Protein AF-A0A9N8HUR4-F1 (afdb_monomer)

pLDDT: mean 76.09, std 12.78, range [40.34, 96.0]

Radius of gyration: 36.59 Å; Cα contacts (8 Å, |Δi|>4): 63; chains: 1; bounding box: 67×41×132 Å

Foldseek 3Di:
DPQDLVNLVVLLVVLLVLLVVLVPPDDDPVSLVVSVVSLVVSVVSLVVSLVNCVVVVPVVSNVVSVVCNCVRSVVSVVVSVVVNVVVVVCVVPVPPPDDPDDDDDDDPCVVVVVVVVVVVVVVVVVVVVVVVVVVVVVVVVVVVVVVVVVVVVVVVVVVVVVVVVVVVVVVVVVVVVVVVVVVVVVVVVVVVVVVVVVVVVVVVVVVVVVD

Secondary structure (DSSP, 8-state):
----HHHHHHHHHHHHHHHHHHHHS---HHHHHHHHHHHHHHHHHHHHHHHHHHHTT-HHHHHHHHHHIIIIIHHHHHHHHHHHHHHHHHHHHTTTTS--------TTSHHHHHHHHHHHHHHHHHHHHHHHHHHHHHHHHHHHHHHHHHHHHHHHHHHHHHHHHHHHHHHHHHHHHHHHHHHHHHHHHHHHHHHHHHHHHHHHHHHHHH-

Sequence (211 aa):
MAASYDDYDRDYNAHLQKIRSYLAGNRSRQTLSECERLLEEARKCASAMQGLAEVEGNPNRVMESKQRIERDIGPLSREVKRQLNDMGRQDLFGDTTGTYQAPNGSFDENYNDMDRLLSNSEDMLRNSLQLCSDSEEVGTSTLLQMGRQREQLETTSGHIDATRSAVEQASVVLRSMGSKAFRNKAFLKGVIVLMGLLNLWAFVHMVRRRQ

Solvent-accessible surface area (backbone atoms only — not comparable to full-atom values): 11651 Å² total; per-residue (Å²): 134,85,84,47,62,67,55,35,50,51,50,30,53,52,34,52,53,51,40,52,51,43,74,70,60,66,87,42,75,68,47,48,53,51,37,51,53,40,50,53,51,29,49,52,29,46,53,50,38,31,55,51,24,58,75,69,67,39,69,68,58,28,50,50,45,51,51,49,47,57,67,56,49,50,60,54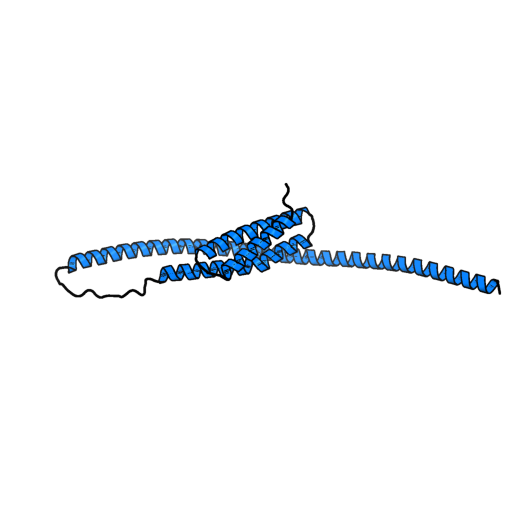,53,51,51,49,53,50,53,53,51,53,52,55,49,47,68,74,59,66,70,81,81,72,76,91,75,80,87,82,87,69,90,86,55,54,67,66,51,51,54,52,52,50,53,50,49,52,52,49,49,51,51,51,51,51,51,48,52,54,50,50,52,53,48,52,53,48,53,53,49,52,52,53,50,51,53,50,52,54,54,49,52,57,49,51,55,53,47,51,52,52,51,50,53,49,51,53,52,51,53,56,50,50,53,53,52,49,52,54,54,50,52,54,52,49,54,55,51,50,54,50,51,53,50,52,51,51,49,52,52,51,53,68,71,72,109

Organism: NCBI:txid568900

Mean predicted aligned error: 19.86 Å

Structure (mmCIF, N/CA/C/O backbone):
data_AF-A0A9N8HUR4-F1
#
_entry.id   AF-A0A9N8HUR4-F1
#
loop_
_atom_site.group_PDB
_atom_site.id
_atom_site.type_symbol
_atom_site.label_atom_id
_atom_site.label_alt_id
_atom_site.label_comp_id
_atom_site.label_asym_id
_atom_site.label_entity_id
_atom_site.label_seq_id
_atom_site.pdbx_PDB_ins_code
_atom_site.Cartn_x
_atom_site.Cartn_y
_atom_site.Cartn_z
_atom_site.occupancy
_atom_site.B_iso_or_equiv
_atom_site.auth_seq_id
_atom_site.auth_comp_id
_atom_site.auth_asym_id
_atom_site.auth_atom_id
_atom_site.pdbx_PDB_model_num
ATOM 1 N N . MET A 1 1 ? 18.007 -25.075 3.521 1.00 41.62 1 MET A N 1
ATOM 2 C CA . MET A 1 1 ? 17.090 -25.192 2.368 1.00 41.62 1 MET A CA 1
ATOM 3 C C . MET A 1 1 ? 16.516 -23.811 2.120 1.00 41.62 1 MET A C 1
ATOM 5 O O . MET A 1 1 ? 15.880 -23.288 3.023 1.00 41.62 1 MET A O 1
ATOM 9 N N . ALA A 1 2 ? 16.833 -23.175 0.992 1.00 53.25 2 ALA A N 1
ATOM 10 C CA . ALA A 1 2 ? 16.214 -21.900 0.637 1.00 53.25 2 ALA A CA 1
ATOM 11 C C . ALA A 1 2 ? 14.795 -22.201 0.142 1.00 53.25 2 ALA A C 1
ATOM 13 O O . ALA A 1 2 ? 14.649 -22.935 -0.832 1.00 53.25 2 ALA A O 1
ATOM 14 N N . ALA A 1 3 ? 13.776 -21.722 0.857 1.00 67.25 3 ALA A N 1
ATOM 15 C CA . ALA A 1 3 ? 12.387 -21.855 0.428 1.00 67.25 3 ALA A CA 1
ATOM 16 C C . ALA A 1 3 ? 12.210 -21.123 -0.911 1.00 67.25 3 ALA A C 1
ATOM 18 O O . ALA A 1 3 ? 12.595 -19.955 -1.030 1.00 67.25 3 ALA A O 1
ATOM 19 N N . SER A 1 4 ? 11.698 -21.830 -1.918 1.00 75.31 4 SER A N 1
ATOM 20 C CA . SER A 1 4 ? 11.516 -21.288 -3.264 1.00 75.31 4 SER A CA 1
ATOM 21 C C . SER A 1 4 ? 10.242 -20.447 -3.333 1.00 75.31 4 SER A C 1
ATOM 23 O O . SER A 1 4 ? 9.320 -20.624 -2.538 1.00 75.31 4 SER A O 1
ATOM 25 N N . TYR A 1 5 ? 10.159 -19.551 -4.317 1.00 74.25 5 TYR A N 1
ATOM 26 C CA . TYR A 1 5 ? 8.949 -18.773 -4.605 1.00 74.25 5 TYR A CA 1
ATOM 27 C C . TYR A 1 5 ? 7.698 -19.665 -4.710 1.00 74.25 5 TYR A C 1
ATOM 29 O O . TYR A 1 5 ? 6.639 -19.314 -4.196 1.00 74.25 5 TYR A O 1
ATOM 37 N N . ASP A 1 6 ? 7.843 -20.846 -5.315 1.00 78.31 6 ASP A N 1
ATOM 38 C CA . ASP A 1 6 ? 6.745 -21.796 -5.525 1.00 78.31 6 ASP A CA 1
ATOM 39 C C . ASP A 1 6 ? 6.265 -22.465 -4.224 1.00 78.31 6 ASP A C 1
ATOM 41 O O . ASP A 1 6 ? 5.101 -22.859 -4.127 1.00 78.31 6 ASP A O 1
ATOM 45 N N . ASP A 1 7 ? 7.133 -22.574 -3.211 1.00 83.00 7 ASP A N 1
ATOM 46 C CA . ASP A 1 7 ? 6.749 -23.094 -1.894 1.00 83.00 7 ASP A CA 1
ATOM 47 C C . ASP A 1 7 ? 5.851 -22.077 -1.177 1.00 83.00 7 ASP A C 1
ATOM 49 O O . ASP A 1 7 ? 4.782 -22.430 -0.675 1.00 83.00 7 ASP A O 1
ATOM 53 N N . TYR A 1 8 ? 6.219 -20.792 -1.229 1.00 80.00 8 TYR A N 1
ATOM 54 C CA . TYR A 1 8 ? 5.402 -19.716 -0.668 1.00 80.00 8 TYR A CA 1
ATOM 55 C C . TYR A 1 8 ? 4.090 -19.498 -1.427 1.00 80.00 8 TYR A C 1
ATOM 57 O O . TYR A 1 8 ? 3.083 -19.180 -0.796 1.00 80.00 8 TYR A O 1
ATOM 65 N N . ASP A 1 9 ? 4.065 -19.695 -2.749 1.00 79.25 9 ASP A N 1
ATOM 66 C CA . ASP A 1 9 ? 2.825 -19.631 -3.534 1.00 79.25 9 ASP A CA 1
ATOM 67 C C . ASP A 1 9 ? 1.866 -20.772 -3.157 1.00 79.25 9 ASP A C 1
ATOM 69 O O . ASP A 1 9 ? 0.657 -20.572 -3.000 1.00 79.25 9 ASP A O 1
ATOM 73 N N . ARG A 1 10 ? 2.397 -21.980 -2.935 1.00 83.50 10 ARG A N 1
ATOM 74 C CA . ARG A 1 10 ? 1.597 -23.121 -2.474 1.00 83.50 10 ARG A CA 1
ATOM 75 C C . ARG A 1 10 ? 1.010 -22.866 -1.090 1.00 83.50 10 ARG A C 1
ATOM 77 O O . ARG A 1 10 ? -0.191 -23.077 -0.896 1.00 83.50 10 ARG A O 1
ATOM 84 N N . ASP A 1 11 ? 1.825 -22.373 -0.164 1.00 83.81 11 ASP A N 1
ATOM 85 C CA . ASP A 1 11 ? 1.377 -22.038 1.184 1.00 83.81 11 ASP A CA 1
ATOM 86 C C . ASP A 1 11 ? 0.344 -20.907 1.150 1.00 83.81 11 ASP A C 1
ATOM 88 O O . ASP A 1 11 ? -0.718 -21.028 1.759 1.00 83.81 11 ASP A O 1
ATOM 92 N N . TYR A 1 12 ? 0.573 -19.844 0.376 1.00 81.62 12 TYR A N 1
ATOM 93 C CA . TYR A 1 12 ? -0.378 -18.742 0.200 1.00 81.62 12 TYR A CA 1
ATOM 94 C C . TYR A 1 12 ? -1.760 -19.231 -0.262 1.00 81.62 12 TYR A C 1
ATOM 96 O O . TYR A 1 12 ? -2.789 -18.900 0.338 1.00 81.62 12 TYR A O 1
ATOM 104 N N . ASN A 1 13 ? -1.790 -20.083 -1.289 1.00 83.69 13 ASN A N 1
ATOM 105 C CA . ASN A 1 13 ? -3.032 -20.644 -1.815 1.00 83.69 13 ASN A CA 1
ATOM 106 C C . ASN A 1 13 ? -3.726 -21.582 -0.807 1.00 83.69 13 ASN A C 1
ATOM 108 O O . ASN A 1 13 ? -4.957 -21.564 -0.702 1.00 83.69 13 ASN A O 1
ATOM 112 N N . ALA A 1 14 ? -2.965 -22.354 -0.024 1.00 85.50 14 ALA A N 1
ATOM 113 C CA . ALA A 1 14 ? -3.509 -23.213 1.028 1.00 85.50 14 ALA A CA 1
ATOM 114 C C . ALA A 1 14 ? -4.173 -22.401 2.156 1.00 85.50 14 ALA A C 1
ATOM 116 O O . ALA A 1 14 ? -5.266 -22.754 2.610 1.00 85.50 14 ALA A O 1
ATOM 117 N N . HIS A 1 15 ? -3.562 -21.287 2.577 1.00 83.44 15 HIS A N 1
ATOM 118 C CA . HIS A 1 15 ? -4.155 -20.372 3.559 1.00 83.44 15 HIS A CA 1
ATOM 119 C C . HIS A 1 15 ? -5.454 -19.748 3.026 1.00 83.44 15 HIS A C 1
ATOM 121 O O . HIS A 1 15 ? -6.470 -19.752 3.722 1.00 83.44 15 HIS A O 1
ATOM 127 N N . LEU A 1 16 ? -5.474 -19.306 1.764 1.00 79.69 16 LEU A N 1
ATOM 128 C CA . LEU A 1 16 ? -6.668 -18.752 1.112 1.00 79.69 16 LEU A CA 1
ATOM 129 C C . LEU A 1 16 ? -7.837 -19.742 1.043 1.00 79.69 16 LEU A C 1
ATOM 131 O O . LEU A 1 16 ? -8.984 -19.364 1.295 1.00 79.69 16 LEU A O 1
ATOM 135 N N . GLN A 1 17 ? -7.571 -21.007 0.714 1.00 84.00 17 GLN A N 1
ATOM 136 C CA . GLN A 1 17 ? -8.603 -22.047 0.686 1.00 84.00 17 GLN A CA 1
ATOM 137 C C . GLN A 1 17 ? -9.176 -22.318 2.080 1.00 84.00 17 GLN A C 1
ATOM 139 O O . GLN A 1 17 ? -10.398 -22.396 2.229 1.00 84.00 17 GLN A O 1
ATOM 144 N N . LYS A 1 18 ? -8.319 -22.378 3.108 1.00 82.19 18 LYS A N 1
ATOM 145 C CA . LYS A 1 18 ? -8.755 -22.522 4.504 1.00 82.19 18 LYS A CA 1
ATOM 146 C C . LYS A 1 18 ? -9.639 -21.352 4.931 1.00 82.19 18 LYS A C 1
ATOM 148 O O . LYS A 1 18 ? -10.746 -21.589 5.407 1.00 82.19 18 LYS A O 1
ATOM 153 N N . ILE A 1 19 ? -9.225 -20.111 4.670 1.00 80.69 19 ILE A N 1
ATOM 154 C CA . ILE A 1 19 ? -10.020 -18.914 4.995 1.00 80.69 19 ILE A CA 1
ATOM 155 C C . ILE A 1 19 ? -11.394 -18.968 4.312 1.00 80.69 19 ILE A C 1
ATOM 157 O O . ILE A 1 19 ? -12.414 -18.753 4.963 1.00 80.69 19 ILE A O 1
ATOM 161 N N . ARG A 1 20 ? -11.455 -19.311 3.018 1.00 79.19 20 ARG A N 1
ATOM 162 C CA . ARG A 1 20 ? -12.732 -19.448 2.292 1.00 79.19 20 ARG A CA 1
ATOM 163 C C . ARG A 1 20 ? -13.629 -20.531 2.894 1.00 79.19 20 ARG A C 1
ATOM 165 O O . ARG A 1 20 ? -14.834 -20.323 2.985 1.00 79.19 20 ARG A O 1
ATOM 172 N N . SER A 1 21 ? -13.053 -21.652 3.327 1.00 80.44 21 SER A N 1
ATOM 173 C CA . SER A 1 21 ? -13.805 -22.736 3.970 1.00 80.44 21 SER A CA 1
ATOM 174 C 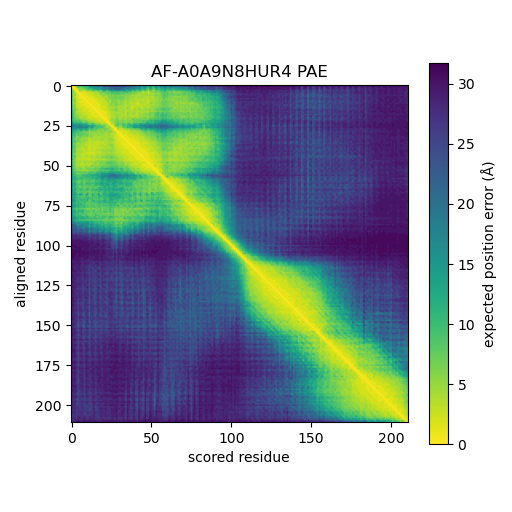C . SER A 1 21 ? -14.387 -22.320 5.327 1.00 80.44 21 SER A C 1
ATOM 176 O O . SER A 1 21 ? -15.559 -22.583 5.595 1.00 80.44 21 SER A O 1
ATOM 178 N N . TYR A 1 22 ? -13.626 -21.579 6.138 1.00 77.94 22 TYR A N 1
ATOM 179 C CA . TYR A 1 22 ? -14.098 -21.047 7.417 1.00 77.94 22 TYR A CA 1
ATOM 180 C C . TYR A 1 22 ? -15.163 -19.961 7.231 1.00 77.94 22 TYR A C 1
ATOM 182 O O . TYR A 1 22 ? -16.128 -19.909 7.988 1.00 77.94 22 TYR A O 1
ATOM 190 N N . LEU A 1 23 ? -15.049 -19.145 6.180 1.00 69.06 23 LEU A N 1
ATOM 191 C CA . LEU A 1 23 ? -16.029 -18.103 5.864 1.00 69.06 23 LEU A CA 1
ATOM 192 C C . LEU A 1 23 ? -17.350 -18.660 5.287 1.00 69.06 23 LEU A C 1
ATOM 194 O O . LEU A 1 23 ? -18.397 -18.011 5.398 1.00 69.06 23 LEU A O 1
ATOM 198 N N . ALA A 1 24 ? -17.309 -19.847 4.669 1.00 74.12 24 ALA A N 1
ATOM 199 C CA . ALA A 1 24 ? -18.468 -20.540 4.096 1.00 74.12 24 ALA A CA 1
ATOM 200 C C . ALA A 1 24 ? -19.190 -21.478 5.084 1.00 74.12 24 ALA A C 1
ATOM 202 O O . ALA A 1 24 ? -20.362 -21.777 4.875 1.00 74.12 24 ALA A O 1
ATOM 203 N N . GLY A 1 25 ? -18.496 -21.952 6.124 1.00 69.62 25 GLY A N 1
ATOM 204 C CA . GLY A 1 25 ? -19.035 -22.855 7.142 1.00 69.62 25 GLY A CA 1
ATOM 205 C C . GLY A 1 25 ? -19.743 -22.124 8.285 1.00 69.62 25 GLY A C 1
ATOM 206 O O . GLY A 1 25 ? -20.733 -21.426 8.081 1.00 69.62 25 GLY A O 1
ATOM 207 N N . ASN A 1 26 ? -19.250 -22.307 9.512 1.00 62.50 26 ASN A N 1
ATOM 208 C CA . ASN A 1 26 ? -19.833 -21.707 10.710 1.00 62.50 26 ASN A CA 1
ATOM 209 C C . ASN A 1 26 ? -19.038 -20.464 11.134 1.00 62.50 26 ASN A C 1
ATOM 211 O O . ASN A 1 26 ? -17.840 -20.564 11.378 1.00 62.50 26 ASN A O 1
ATOM 215 N N . ARG A 1 27 ? -19.702 -19.308 11.233 1.00 67.25 27 ARG A N 1
ATOM 216 C CA . ARG A 1 27 ? -19.078 -18.003 11.513 1.00 67.25 27 ARG A CA 1
ATOM 217 C C . ARG A 1 27 ? -19.099 -17.702 13.008 1.00 67.25 27 ARG A C 1
ATOM 219 O O . ARG A 1 27 ? -19.822 -16.823 13.464 1.00 67.25 27 ARG A O 1
ATOM 226 N N . SER A 1 28 ? -18.324 -18.459 13.778 1.00 66.56 28 SER A N 1
ATOM 227 C CA . SER A 1 28 ? -18.120 -18.184 15.203 1.00 66.56 28 SER A CA 1
ATOM 228 C C . SER A 1 28 ? -16.973 -17.194 15.418 1.00 66.56 28 SER A C 1
ATOM 230 O O . SER A 1 28 ? -16.044 -17.109 14.610 1.00 66.56 28 SER A O 1
ATOM 232 N N . ARG A 1 29 ? -16.967 -16.491 16.554 1.00 68.25 29 ARG A N 1
ATOM 233 C CA . ARG A 1 29 ? -15.862 -15.598 16.945 1.00 68.25 29 ARG A CA 1
ATOM 234 C C . ARG A 1 29 ? -14.490 -16.292 16.903 1.00 68.25 29 ARG A C 1
ATOM 236 O O . ARG A 1 29 ? -13.507 -15.684 16.491 1.00 68.25 29 ARG A O 1
ATOM 243 N N . GLN A 1 30 ? -14.439 -17.581 17.249 1.00 74.00 30 GLN A N 1
ATOM 244 C CA . GLN A 1 30 ? -13.226 -18.403 17.164 1.00 74.00 30 GLN A CA 1
ATOM 245 C C . GLN A 1 30 ? -12.784 -18.622 15.711 1.00 74.00 30 GLN A C 1
ATOM 247 O O . GLN A 1 30 ? -11.609 -18.459 15.398 1.00 74.00 30 GLN A O 1
ATOM 252 N N . THR A 1 31 ? -13.718 -18.915 14.802 1.00 76.19 31 THR A N 1
ATOM 253 C CA . THR A 1 31 ? -13.394 -19.069 13.372 1.00 76.19 31 THR A CA 1
ATOM 254 C C . THR A 1 31 ? -12.959 -17.761 12.718 1.00 76.19 31 THR A C 1
ATOM 256 O O . THR A 1 31 ? -12.083 -17.780 11.861 1.00 76.19 31 THR A O 1
ATOM 259 N N . LEU A 1 32 ? -13.509 -16.618 13.140 1.00 74.75 32 LEU A N 1
ATOM 260 C CA . LEU A 1 32 ? -13.090 -15.306 12.640 1.00 74.75 32 LEU A CA 1
ATOM 261 C C . LEU A 1 32 ? -11.691 -14.923 13.129 1.00 74.75 32 LEU A C 1
ATOM 263 O O . LEU A 1 32 ? -10.906 -14.393 12.347 1.00 74.75 32 LEU A O 1
ATOM 267 N N . SER A 1 33 ? -11.360 -15.245 14.382 1.00 77.81 33 SER A N 1
ATOM 268 C CA . SER A 1 33 ? -10.009 -15.057 14.921 1.00 77.81 33 SER A CA 1
ATOM 269 C C . SER A 1 33 ? -8.981 -15.951 14.213 1.00 77.81 33 SER A C 1
ATOM 271 O O . SER A 1 33 ? -7.912 -15.473 13.837 1.00 77.81 33 SER A O 1
ATOM 273 N N . GLU A 1 34 ? -9.321 -17.213 13.925 1.00 79.94 34 GLU A N 1
ATOM 274 C CA . GLU A 1 34 ? -8.469 -18.085 13.103 1.00 79.94 34 GLU A CA 1
ATOM 275 C C . GLU A 1 34 ? -8.338 -17.579 11.659 1.00 79.94 34 GLU A C 1
ATOM 277 O O . GLU A 1 34 ? -7.247 -17.608 11.093 1.00 79.94 34 GLU A O 1
ATOM 282 N N . CYS A 1 35 ? -9.408 -17.049 11.058 1.00 79.56 35 CYS A N 1
ATOM 283 C CA . CYS A 1 35 ? -9.335 -16.400 9.747 1.00 79.56 35 CYS A CA 1
ATOM 284 C C . CYS A 1 35 ? -8.385 -15.196 9.747 1.00 79.56 35 CYS A C 1
ATOM 286 O O . CYS A 1 35 ? -7.646 -15.018 8.781 1.00 79.56 35 CYS A O 1
ATOM 288 N N . GLU A 1 36 ? -8.385 -14.379 10.802 1.00 81.19 36 GLU A N 1
ATOM 289 C CA . GLU A 1 36 ? -7.467 -13.243 10.938 1.00 81.19 36 GLU A CA 1
ATOM 290 C C . GLU A 1 36 ? -6.011 -13.710 11.048 1.00 81.19 36 GLU A C 1
ATOM 292 O O . GLU A 1 36 ? -5.147 -13.202 10.329 1.00 81.19 36 GLU A O 1
ATOM 297 N N . ARG A 1 37 ? -5.756 -14.752 11.849 1.00 84.31 37 ARG A N 1
ATOM 298 C CA . ARG A 1 37 ? -4.432 -15.378 11.962 1.00 84.31 37 ARG A CA 1
ATOM 299 C C . ARG A 1 37 ? -3.939 -15.908 10.612 1.00 84.31 37 ARG A C 1
ATOM 301 O O . ARG A 1 37 ? -2.816 -15.619 10.206 1.00 84.31 37 ARG A O 1
ATOM 308 N N . LEU A 1 38 ? -4.792 -16.632 9.885 1.00 82.62 38 LEU A N 1
ATOM 309 C CA . LEU A 1 38 ? -4.474 -17.179 8.562 1.00 82.62 38 LEU A CA 1
ATOM 310 C C . LEU A 1 38 ? -4.289 -16.081 7.504 1.00 82.62 38 LEU A C 1
ATOM 312 O O . LEU A 1 38 ? -3.467 -16.238 6.602 1.00 82.62 38 LEU A O 1
ATOM 316 N N . LEU A 1 39 ? -5.023 -14.966 7.599 1.00 81.88 39 LEU A N 1
ATOM 317 C CA . LEU A 1 39 ? -4.838 -13.797 6.731 1.00 81.88 39 LEU A CA 1
ATOM 318 C C . LEU A 1 39 ? -3.481 -13.130 6.975 1.00 81.88 39 LEU A C 1
ATOM 320 O O . LEU A 1 39 ? -2.829 -12.701 6.022 1.00 81.88 39 LEU A O 1
ATOM 324 N N . GLU A 1 40 ? -3.040 -13.049 8.230 1.00 83.75 40 GLU A N 1
ATOM 325 C CA . GLU A 1 40 ? -1.719 -12.520 8.570 1.00 83.75 40 GLU A CA 1
ATOM 326 C C . GLU A 1 40 ? -0.596 -13.434 8.059 1.00 83.75 40 GLU A C 1
ATOM 328 O O . GLU A 1 40 ? 0.398 -12.959 7.507 1.00 83.75 40 GLU A O 1
ATOM 333 N N . GLU A 1 41 ? -0.779 -14.747 8.178 1.00 84.88 41 GLU A N 1
ATOM 334 C CA . GLU A 1 41 ? 0.155 -15.762 7.685 1.00 84.88 41 GLU A CA 1
ATOM 335 C C . GLU A 1 41 ? 0.251 -15.735 6.148 1.00 84.88 41 GLU A C 1
ATOM 337 O O . GLU A 1 41 ? 1.347 -15.637 5.594 1.00 84.88 41 GLU A O 1
ATOM 342 N N . ALA A 1 42 ? -0.888 -15.641 5.451 1.00 81.81 42 ALA A N 1
ATOM 343 C CA . ALA A 1 42 ? -0.935 -15.437 4.003 1.00 81.81 42 ALA A CA 1
ATOM 344 C C . ALA A 1 42 ? -0.244 -14.131 3.572 1.00 81.81 42 ALA A C 1
ATOM 346 O O . ALA A 1 42 ? 0.467 -14.100 2.566 1.00 81.81 42 ALA A O 1
ATOM 347 N N . ARG A 1 43 ? -0.399 -13.047 4.345 1.00 82.94 43 ARG A N 1
ATOM 348 C CA . ARG A 1 43 ? 0.278 -11.772 4.076 1.00 82.94 43 ARG A CA 1
ATOM 349 C C . ARG A 1 43 ? 1.797 -11.895 4.214 1.00 82.94 43 ARG A C 1
ATOM 351 O O . ARG A 1 43 ? 2.512 -11.354 3.376 1.00 82.94 43 ARG A O 1
ATOM 358 N N . LYS A 1 44 ? 2.289 -12.630 5.218 1.00 83.69 44 LYS A N 1
ATOM 359 C CA . LYS A 1 44 ? 3.725 -12.912 5.400 1.00 83.69 44 LYS A CA 1
ATOM 360 C C . LYS A 1 44 ? 4.291 -13.716 4.228 1.00 83.69 44 LYS A C 1
ATOM 362 O O . LYS A 1 44 ? 5.322 -13.322 3.685 1.00 83.69 44 LYS A O 1
ATOM 367 N N . CYS A 1 45 ? 3.595 -14.766 3.781 1.00 81.00 45 CYS A N 1
ATOM 368 C CA . CYS A 1 45 ? 3.983 -15.537 2.592 1.00 81.00 45 CYS A CA 1
ATOM 369 C C . CYS A 1 45 ? 4.058 -14.648 1.344 1.00 81.00 45 CYS A C 1
ATOM 371 O O . CYS A 1 45 ? 5.034 -14.697 0.601 1.00 81.00 45 CYS A O 1
ATOM 373 N N . ALA A 1 46 ? 3.070 -13.779 1.141 1.00 77.31 46 ALA A N 1
ATOM 374 C CA . ALA A 1 46 ? 3.029 -12.919 -0.031 1.00 77.31 46 ALA A CA 1
ATOM 375 C C . ALA A 1 46 ? 4.106 -11.811 -0.006 1.00 77.31 46 ALA A C 1
ATOM 377 O O . ALA A 1 46 ? 4.680 -11.482 -1.044 1.00 77.31 46 ALA A O 1
ATOM 378 N N . SER A 1 47 ? 4.451 -11.282 1.175 1.00 81.69 47 SER A N 1
ATOM 379 C CA . SER A 1 47 ? 5.611 -10.395 1.350 1.00 81.69 47 SER A CA 1
ATOM 380 C C . SER A 1 47 ? 6.941 -11.116 1.099 1.00 81.69 47 SER A C 1
ATOM 382 O O . SER A 1 47 ? 7.833 -10.539 0.478 1.00 81.69 47 SER A O 1
ATOM 384 N N . ALA A 1 48 ? 7.071 -12.380 1.512 1.00 82.00 48 ALA A N 1
ATOM 385 C CA . ALA A 1 48 ? 8.247 -13.196 1.211 1.00 82.00 48 ALA A CA 1
ATOM 386 C C . ALA A 1 48 ? 8.382 -13.474 -0.300 1.00 82.00 48 ALA A C 1
ATOM 388 O O . ALA A 1 48 ? 9.471 -13.331 -0.853 1.00 82.00 48 ALA A O 1
ATOM 389 N N . MET A 1 49 ? 7.274 -13.775 -0.991 1.00 75.69 49 MET A N 1
ATOM 390 C CA . MET A 1 49 ? 7.240 -13.918 -2.454 1.00 75.69 49 MET A CA 1
ATOM 391 C C . MET A 1 49 ? 7.654 -12.636 -3.171 1.00 75.69 49 MET A C 1
ATOM 393 O O . MET A 1 49 ? 8.382 -12.700 -4.160 1.00 75.69 49 MET A O 1
ATOM 397 N N . GLN A 1 50 ? 7.210 -11.476 -2.678 1.00 77.62 50 GLN A N 1
ATOM 398 C CA . GLN A 1 50 ? 7.601 -10.187 -3.239 1.00 77.62 50 GLN A CA 1
ATOM 399 C C . GLN A 1 50 ? 9.112 -9.959 -3.096 1.00 77.62 50 GLN A C 1
ATOM 401 O O . GLN A 1 50 ? 9.762 -9.639 -4.086 1.00 77.62 50 GLN A O 1
ATOM 406 N N . GLY A 1 51 ? 9.682 -10.196 -1.909 1.00 77.75 51 GLY A N 1
ATOM 407 C CA . GLY A 1 51 ? 11.124 -10.058 -1.683 1.00 77.75 51 GLY A CA 1
ATOM 408 C C . GLY A 1 51 ? 11.955 -11.008 -2.551 1.00 77.75 51 GLY A C 1
ATOM 409 O O . GLY A 1 51 ? 12.964 -10.607 -3.122 1.00 77.75 51 GLY A O 1
ATOM 410 N N . LEU A 1 52 ? 11.499 -12.251 -2.729 1.00 77.25 52 LEU A N 1
ATOM 411 C CA . LEU A 1 52 ? 12.147 -13.206 -3.632 1.00 77.25 52 LEU A CA 1
ATOM 412 C C . LEU A 1 52 ? 12.046 -12.777 -5.103 1.00 77.25 52 LEU A C 1
ATOM 414 O O . LEU A 1 52 ? 13.028 -12.886 -5.832 1.00 77.25 52 LEU A O 1
ATOM 418 N N . ALA A 1 53 ? 10.899 -12.250 -5.538 1.00 72.25 53 ALA A N 1
ATOM 419 C CA . ALA A 1 53 ? 10.709 -11.763 -6.905 1.00 72.25 53 ALA A CA 1
ATOM 420 C C . ALA A 1 53 ? 11.506 -10.476 -7.202 1.00 72.25 53 ALA A C 1
ATOM 422 O O . ALA A 1 53 ? 11.947 -10.277 -8.336 1.00 72.25 53 ALA A O 1
ATOM 423 N N . GLU A 1 54 ? 11.720 -9.624 -6.194 1.00 75.12 54 GLU A N 1
ATOM 424 C CA . GLU A 1 54 ? 12.606 -8.456 -6.273 1.00 75.12 54 GLU A CA 1
ATOM 425 C C . GLU A 1 54 ? 14.074 -8.884 -6.424 1.00 75.12 54 GLU A C 1
ATOM 427 O O . GLU A 1 54 ? 14.782 -8.344 -7.273 1.00 75.12 54 GLU A O 1
ATOM 432 N N . VAL A 1 55 ? 14.510 -9.904 -5.674 1.00 74.62 55 VAL A N 1
ATOM 433 C CA . VAL A 1 55 ? 15.860 -10.491 -5.787 1.00 74.62 55 VAL A CA 1
ATOM 434 C C . VAL A 1 55 ? 16.071 -11.191 -7.136 1.00 74.62 55 VAL A C 1
ATOM 436 O O . VAL A 1 55 ? 17.158 -11.115 -7.704 1.00 74.62 55 VAL A O 1
ATOM 439 N N . GLU A 1 56 ? 15.037 -11.838 -7.680 1.00 69.75 56 GLU A N 1
ATOM 440 C CA . GLU A 1 56 ? 15.070 -12.500 -8.994 1.00 69.75 56 GLU A CA 1
ATOM 441 C C . GLU A 1 56 ? 15.040 -11.498 -10.173 1.00 69.75 56 GLU A C 1
ATOM 443 O O . GLU A 1 56 ? 15.308 -11.871 -11.314 1.00 69.75 56 GLU A O 1
ATOM 448 N N . GLY A 1 57 ? 14.741 -10.215 -9.922 1.00 64.44 57 GLY A N 1
ATOM 449 C CA . GLY A 1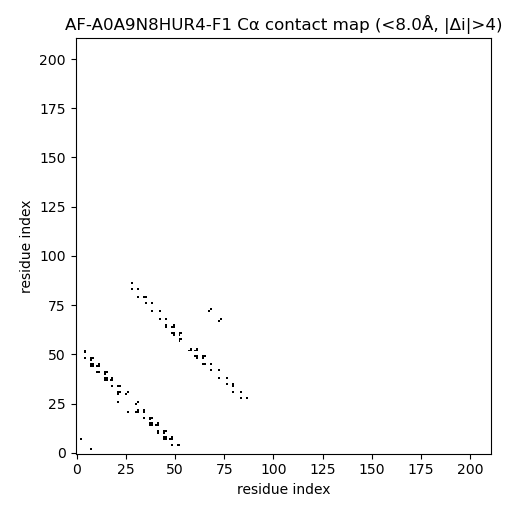 57 ? 14.783 -9.151 -10.932 1.00 64.44 57 GLY A CA 1
ATOM 450 C C . GLY A 1 57 ? 13.648 -9.191 -11.964 1.00 64.44 57 GLY A C 1
ATOM 451 O O . GLY A 1 57 ? 13.765 -8.582 -13.027 1.00 64.44 57 GLY A O 1
ATOM 452 N N . ASN A 1 58 ? 12.543 -9.889 -11.669 1.00 69.81 58 ASN A N 1
ATOM 453 C CA . ASN A 1 58 ? 11.394 -10.040 -12.566 1.00 69.81 58 ASN A CA 1
ATOM 454 C C . ASN A 1 58 ? 10.242 -9.090 -12.168 1.00 69.81 58 ASN A C 1
ATOM 456 O O . ASN A 1 58 ? 9.382 -9.474 -11.368 1.00 69.81 58 ASN A O 1
ATOM 460 N N . PRO A 1 59 ? 10.135 -7.880 -12.757 1.00 65.94 59 PRO A N 1
ATOM 461 C CA . PRO A 1 59 ? 9.152 -6.871 -12.340 1.00 65.94 59 PRO A CA 1
ATOM 462 C C . PRO A 1 59 ? 7.695 -7.330 -12.511 1.00 65.94 59 PRO A C 1
ATOM 464 O O . PRO A 1 59 ? 6.820 -6.921 -11.749 1.00 65.94 59 PRO A O 1
ATOM 467 N N . ASN A 1 60 ? 7.429 -8.230 -13.463 1.00 69.38 60 ASN A N 1
ATOM 468 C CA . ASN A 1 60 ? 6.095 -8.794 -13.674 1.00 69.38 60 ASN A CA 1
ATOM 469 C C . ASN A 1 60 ? 5.647 -9.686 -12.507 1.00 69.38 60 ASN A C 1
ATOM 471 O O . ASN A 1 60 ? 4.495 -9.596 -12.095 1.00 69.38 60 ASN A O 1
ATOM 475 N N . ARG A 1 61 ? 6.548 -10.499 -11.935 1.00 68.75 61 ARG A N 1
ATOM 476 C CA . ARG A 1 61 ? 6.216 -11.395 -10.811 1.00 68.75 61 ARG A CA 1
ATOM 477 C C . ARG A 1 61 ? 6.000 -10.618 -9.514 1.00 68.75 61 ARG A C 1
ATOM 479 O O . ARG A 1 61 ? 5.115 -10.973 -8.743 1.00 68.75 61 ARG A O 1
ATOM 486 N N . VAL A 1 62 ? 6.753 -9.531 -9.319 1.00 66.69 62 VAL A N 1
ATOM 487 C CA . VAL A 1 62 ? 6.591 -8.586 -8.198 1.00 66.69 62 VAL A CA 1
ATOM 488 C C . VAL A 1 62 ? 5.234 -7.883 -8.265 1.00 66.69 62 VAL A C 1
ATOM 490 O O . VAL A 1 62 ? 4.523 -7.768 -7.266 1.00 66.69 62 VAL A O 1
ATOM 493 N N . MET A 1 63 ? 4.850 -7.410 -9.454 1.00 67.31 63 MET A N 1
ATOM 494 C CA . MET A 1 63 ? 3.579 -6.711 -9.621 1.00 67.31 63 MET A CA 1
ATOM 495 C C . MET A 1 63 ? 2.392 -7.669 -9.514 1.00 67.31 63 MET A C 1
ATOM 497 O O . MET A 1 63 ? 1.385 -7.326 -8.899 1.00 67.31 63 MET A O 1
ATOM 501 N N . GLU A 1 64 ? 2.527 -8.891 -10.030 1.00 73.38 64 GLU A N 1
ATOM 502 C CA . GLU A 1 64 ? 1.507 -9.928 -9.918 1.00 73.38 64 GLU A CA 1
ATOM 503 C C . GLU A 1 64 ? 1.288 -10.377 -8.464 1.00 73.38 64 GLU A C 1
ATOM 505 O O . GLU A 1 64 ? 0.140 -10.463 -8.022 1.00 73.38 64 GLU A O 1
ATOM 510 N N . SER A 1 65 ? 2.355 -10.600 -7.685 1.00 65.38 65 SER A N 1
ATOM 511 C CA . SER A 1 65 ? 2.230 -10.943 -6.262 1.00 65.38 65 SER A CA 1
ATOM 512 C C . SER A 1 65 ? 1.577 -9.809 -5.469 1.00 65.38 65 SER A C 1
ATOM 514 O O . SER A 1 65 ? 0.660 -10.052 -4.684 1.00 65.38 65 SER A O 1
ATOM 516 N N . LYS A 1 66 ? 1.963 -8.554 -5.731 1.00 68.38 66 LYS A N 1
ATOM 517 C CA . LYS A 1 66 ? 1.362 -7.373 -5.094 1.00 68.38 66 LYS A CA 1
ATOM 518 C C . LYS A 1 66 ? -0.124 -7.218 -5.438 1.00 68.38 66 LYS A C 1
ATOM 520 O O . LYS A 1 66 ? -0.945 -6.966 -4.559 1.00 68.38 66 LYS A O 1
ATOM 525 N N . GLN A 1 67 ? -0.486 -7.417 -6.702 1.00 73.25 67 GLN A N 1
ATOM 526 C CA . GLN A 1 67 ? -1.867 -7.288 -7.164 1.00 73.25 67 GLN A CA 1
ATOM 527 C C . GLN A 1 67 ? -2.764 -8.408 -6.616 1.00 73.25 67 GLN A C 1
ATOM 529 O O . GLN A 1 67 ? -3.933 -8.170 -6.311 1.00 73.25 67 GLN A O 1
ATOM 534 N N . ARG A 1 68 ? -2.221 -9.619 -6.430 1.00 68.88 68 ARG A N 1
ATOM 535 C CA . ARG A 1 68 ? -2.915 -10.737 -5.766 1.00 68.88 68 ARG A CA 1
ATOM 536 C C . ARG A 1 68 ? -3.198 -10.438 -4.291 1.00 68.88 68 ARG A C 1
ATOM 538 O O . ARG A 1 68 ? -4.313 -10.689 -3.841 1.00 68.88 68 ARG A O 1
ATOM 545 N N . ILE A 1 69 ? -2.251 -9.830 -3.571 1.00 66.56 69 ILE A N 1
ATOM 546 C CA . ILE A 1 69 ? -2.449 -9.372 -2.182 1.00 66.56 69 ILE A CA 1
ATOM 547 C C . ILE A 1 69 ? -3.596 -8.358 -2.101 1.00 66.56 69 ILE A C 1
ATOM 549 O O . ILE A 1 69 ? -4.510 -8.516 -1.294 1.00 66.56 69 ILE A O 1
ATOM 553 N N . GLU A 1 70 ? -3.569 -7.319 -2.937 1.00 66.06 70 GLU A N 1
ATOM 554 C CA . GLU A 1 70 ? -4.583 -6.256 -2.908 1.00 66.06 70 GLU A CA 1
ATOM 555 C C . GLU A 1 70 ? -5.977 -6.757 -3.287 1.00 66.06 70 GLU A C 1
ATOM 557 O O . GLU A 1 70 ? -6.963 -6.382 -2.648 1.00 66.06 70 GLU A O 1
ATOM 562 N N . ARG A 1 71 ? -6.061 -7.625 -4.300 1.00 71.44 71 ARG A N 1
ATOM 563 C CA . ARG A 1 71 ? -7.335 -8.146 -4.796 1.00 71.44 71 ARG A CA 1
ATOM 564 C C . ARG A 1 71 ? -7.964 -9.160 -3.845 1.00 71.44 71 ARG A C 1
ATOM 566 O O . ARG A 1 71 ? -9.179 -9.134 -3.670 1.00 71.44 71 ARG A O 1
ATOM 573 N N . ASP A 1 72 ? -7.158 -10.030 -3.237 1.00 67.19 72 ASP A N 1
ATOM 574 C CA . ASP A 1 72 ? -7.681 -11.179 -2.501 1.00 67.19 72 ASP A CA 1
ATOM 575 C C . ASP A 1 72 ? -7.690 -10.931 -0.977 1.00 67.19 72 ASP A C 1
ATOM 577 O O . ASP A 1 72 ? -8.670 -11.259 -0.319 1.00 67.19 72 ASP A O 1
ATOM 581 N N . ILE A 1 73 ? -6.679 -10.279 -0.387 1.00 70.00 73 ILE A N 1
ATOM 582 C CA . ILE A 1 73 ? -6.620 -10.053 1.076 1.00 70.00 73 ILE A CA 1
ATOM 583 C C . ILE A 1 73 ? -7.469 -8.847 1.501 1.00 70.00 73 ILE A C 1
ATOM 585 O O . ILE A 1 73 ? -8.110 -8.872 2.553 1.00 70.00 73 ILE A O 1
ATOM 589 N N . GLY A 1 74 ? -7.508 -7.792 0.683 1.00 68.75 74 GLY A N 1
ATOM 590 C CA . GLY A 1 74 ? -8.225 -6.545 0.975 1.00 68.75 74 GLY A CA 1
ATOM 591 C C . GLY A 1 74 ? -9.712 -6.717 1.327 1.00 68.75 74 GLY A C 1
ATOM 592 O O . GLY A 1 74 ? -10.134 -6.237 2.386 1.00 68.75 74 GLY A O 1
ATOM 593 N N . PRO A 1 75 ? -10.525 -7.381 0.484 1.00 73.94 75 PRO A N 1
ATOM 594 C CA . PRO A 1 75 ? -11.944 -7.578 0.771 1.00 73.94 75 PRO A CA 1
ATOM 595 C C . PRO A 1 75 ? -12.172 -8.571 1.917 1.00 73.94 75 PRO A C 1
ATOM 597 O O . PRO A 1 75 ? -13.031 -8.325 2.761 1.00 73.94 75 PRO A O 1
ATOM 600 N N . LEU A 1 76 ? -11.370 -9.640 2.006 1.00 68.25 76 LEU A N 1
ATOM 601 C CA . LEU A 1 76 ? -11.502 -10.638 3.072 1.00 68.25 76 LEU A CA 1
ATOM 602 C C . LEU A 1 76 ? -11.164 -10.064 4.457 1.00 68.25 76 LEU A C 1
ATOM 604 O O . LEU A 1 76 ? -11.883 -10.323 5.418 1.00 68.25 76 LEU A O 1
ATOM 608 N N . SER A 1 77 ? -10.129 -9.227 4.561 1.00 72.56 77 SER A N 1
ATOM 609 C CA . SER A 1 77 ? -9.761 -8.558 5.814 1.00 72.56 77 SER A CA 1
ATOM 610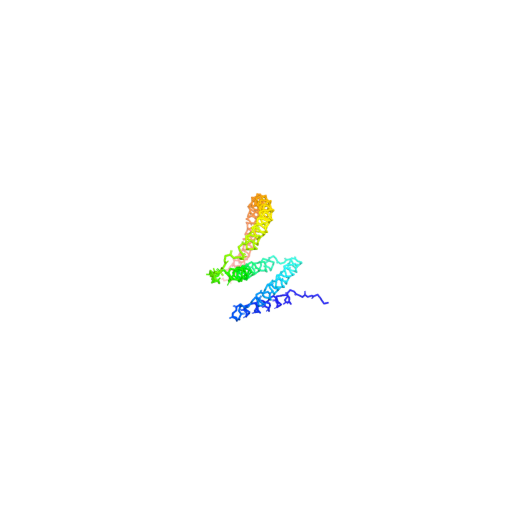 C C . SER A 1 77 ? -10.842 -7.587 6.304 1.00 72.56 77 SER A C 1
ATOM 612 O O . SER A 1 77 ? -11.142 -7.555 7.499 1.00 72.56 77 SER A O 1
ATOM 614 N N . ARG A 1 78 ? -11.452 -6.807 5.398 1.00 77.44 78 ARG A N 1
ATOM 615 C CA . ARG A 1 78 ? -12.538 -5.882 5.768 1.00 77.44 78 ARG A CA 1
ATOM 616 C C . ARG A 1 78 ? -13.787 -6.624 6.215 1.00 77.44 78 ARG A C 1
ATOM 618 O O . ARG A 1 78 ? -14.412 -6.197 7.180 1.00 77.44 78 ARG A O 1
ATOM 625 N N . GLU A 1 79 ? -14.129 -7.716 5.539 1.00 74.06 79 GLU A N 1
ATOM 626 C CA . GLU A 1 79 ? -15.307 -8.509 5.882 1.00 74.06 79 GLU A CA 1
ATOM 627 C C . GLU A 1 79 ? -15.154 -9.165 7.262 1.00 74.06 79 GLU A C 1
ATOM 629 O O . GLU A 1 79 ? -16.057 -9.059 8.087 1.00 74.06 79 GLU A O 1
ATOM 634 N N . VAL A 1 80 ? -13.983 -9.742 7.562 1.00 72.44 80 VAL A N 1
ATOM 635 C CA . VAL A 1 80 ? -13.691 -10.325 8.885 1.00 72.44 80 VAL A CA 1
ATOM 636 C C . VAL A 1 80 ? -13.753 -9.264 9.989 1.00 72.44 80 VAL A C 1
ATOM 638 O O . VAL A 1 80 ? -14.428 -9.473 10.996 1.00 72.44 80 VAL A O 1
ATOM 641 N N . LYS A 1 81 ? -13.125 -8.093 9.796 1.00 77.69 81 LYS A N 1
ATOM 642 C CA . LYS A 1 81 ? -13.156 -7.003 10.792 1.00 77.69 81 LYS A CA 1
ATOM 643 C C . LYS A 1 81 ? -14.552 -6.435 11.020 1.00 77.69 81 LYS A C 1
ATOM 645 O O . LYS A 1 81 ? -14.915 -6.142 12.156 1.00 77.69 81 LYS A O 1
ATOM 650 N N . ARG A 1 82 ? -15.334 -6.273 9.952 1.00 78.75 82 ARG A N 1
ATOM 651 C CA . ARG A 1 82 ? -16.715 -5.796 10.043 1.00 78.75 82 ARG A CA 1
ATOM 652 C C . ARG A 1 82 ? -17.570 -6.764 10.861 1.00 78.75 82 ARG A C 1
ATOM 654 O O . ARG A 1 82 ? -18.239 -6.334 11.791 1.00 78.75 82 ARG A O 1
ATOM 661 N N . GLN A 1 83 ? -17.474 -8.061 10.574 1.00 70.88 83 GLN A N 1
ATOM 662 C CA . GLN A 1 83 ? -18.234 -9.084 11.294 1.00 70.88 83 GLN A CA 1
ATOM 663 C C . GLN A 1 83 ? -17.811 -9.217 12.763 1.00 70.88 83 GLN A C 1
ATOM 665 O O . GLN A 1 83 ? -18.664 -9.423 13.625 1.00 70.88 83 GLN A O 1
ATOM 670 N N . LEU A 1 84 ? -16.520 -9.055 13.069 1.00 70.06 84 LEU A N 1
ATOM 671 C CA . LEU A 1 84 ? -16.032 -9.053 14.450 1.00 70.06 84 LEU A CA 1
ATOM 672 C C . LEU A 1 84 ? -16.609 -7.873 15.254 1.00 70.06 84 LEU A C 1
ATOM 674 O O . LEU A 1 84 ? -17.031 -8.050 16.397 1.00 70.06 84 LEU A O 1
ATOM 678 N N . ASN A 1 85 ? -16.667 -6.683 14.645 1.00 74.75 85 ASN A N 1
ATOM 679 C CA . ASN A 1 85 ? -17.248 -5.490 15.263 1.00 74.75 85 ASN A CA 1
ATOM 680 C C . ASN A 1 85 ? -18.766 -5.600 15.452 1.00 74.75 85 ASN A C 1
ATOM 682 O O . ASN A 1 85 ? -19.274 -5.173 16.488 1.00 74.75 85 ASN A O 1
ATOM 686 N N . ASP A 1 86 ? -19.480 -6.181 14.486 1.00 71.69 86 ASP A N 1
ATOM 687 C CA . ASP A 1 86 ? -20.929 -6.379 14.583 1.00 71.69 86 ASP A CA 1
ATOM 688 C C . ASP A 1 86 ? -21.284 -7.371 15.711 1.00 71.69 86 ASP A C 1
ATOM 690 O O . ASP A 1 86 ? -22.184 -7.094 16.503 1.00 71.69 86 ASP A O 1
ATOM 694 N N . MET A 1 87 ? -20.517 -8.461 15.875 1.00 64.75 87 MET A N 1
ATOM 695 C CA . MET A 1 87 ? -20.670 -9.384 17.015 1.00 64.75 87 MET A CA 1
ATOM 696 C C . MET A 1 87 ? -20.313 -8.734 18.356 1.00 64.75 87 MET A C 1
ATOM 698 O O . MET A 1 87 ? -21.030 -8.915 19.335 1.00 64.75 87 MET A O 1
ATOM 702 N N . GLY A 1 88 ? -19.235 -7.944 18.411 1.00 62.22 88 GLY A N 1
ATOM 703 C CA . GLY A 1 88 ? -18.842 -7.237 19.634 1.00 62.22 88 GLY A CA 1
ATOM 704 C C . GLY A 1 88 ? -19.876 -6.205 20.092 1.00 62.22 88 GLY A C 1
ATOM 705 O O . GLY A 1 88 ? -20.101 -6.051 21.288 1.00 62.22 88 GLY A O 1
ATOM 706 N N . ARG A 1 89 ? -20.551 -5.530 19.152 1.00 63.59 89 ARG A N 1
ATOM 707 C CA . ARG A 1 89 ? -21.671 -4.629 19.460 1.00 63.59 89 ARG A CA 1
ATOM 708 C C . ARG A 1 89 ? -22.909 -5.375 19.934 1.00 63.59 89 ARG A C 1
ATOM 710 O O . ARG A 1 89 ? -23.594 -4.871 20.816 1.00 63.59 89 ARG A O 1
ATOM 717 N N . GLN A 1 90 ? -23.201 -6.540 19.364 1.00 58.47 90 GLN A N 1
ATOM 718 C CA . GLN A 1 90 ? -24.366 -7.328 19.753 1.00 58.47 90 GLN A CA 1
ATOM 719 C C . GLN A 1 90 ? -24.232 -7.901 21.171 1.00 58.47 90 GLN A C 1
ATOM 721 O O . GLN A 1 90 ? -25.207 -7.859 21.912 1.00 58.47 90 GLN A O 1
ATOM 726 N N . ASP A 1 91 ? -23.035 -8.332 21.582 1.00 59.75 91 ASP A N 1
ATOM 727 C CA . ASP A 1 91 ? -22.766 -8.732 22.974 1.00 59.75 91 ASP A CA 1
ATOM 728 C C . ASP A 1 91 ? -22.846 -7.537 23.945 1.00 59.75 91 ASP A C 1
ATOM 730 O O . ASP A 1 91 ? -23.324 -7.682 25.066 1.00 59.75 91 ASP A O 1
ATOM 734 N N . LEU A 1 92 ? -22.418 -6.340 23.522 1.00 58.47 92 LEU A N 1
ATOM 735 C CA . LEU A 1 92 ? -22.409 -5.140 24.372 1.00 58.47 92 LEU A CA 1
ATOM 736 C C . LEU A 1 92 ? -23.801 -4.491 24.531 1.00 58.47 92 LEU A C 1
ATOM 738 O O . LEU A 1 92 ? -24.067 -3.847 25.541 1.00 58.47 92 LEU A O 1
ATOM 742 N N . PHE A 1 93 ? -24.690 -4.653 23.544 1.00 58.34 93 PHE A N 1
ATOM 743 C CA . PHE A 1 93 ? -26.069 -4.134 23.555 1.00 58.34 93 PHE A CA 1
ATOM 744 C C . PHE A 1 93 ? -27.136 -5.214 23.818 1.00 58.34 93 PHE A C 1
ATOM 746 O O . PHE A 1 93 ? -28.320 -4.898 23.917 1.00 58.34 93 PHE A O 1
ATOM 753 N N . GLY A 1 94 ? -26.736 -6.482 23.941 1.00 50.91 94 GLY A N 1
ATOM 754 C CA . GLY A 1 94 ? -27.630 -7.632 24.095 1.00 50.91 94 GLY A CA 1
ATOM 755 C C . GLY A 1 94 ? -28.294 -7.782 25.467 1.00 50.91 94 GLY A C 1
ATOM 756 O O . GLY A 1 94 ? -29.135 -8.662 25.615 1.00 50.91 94 GLY A O 1
ATOM 757 N N . ASP A 1 95 ? -27.965 -6.929 26.444 1.00 49.78 95 ASP A N 1
ATOM 758 C CA . ASP A 1 95 ? -28.466 -7.031 27.828 1.00 49.78 95 ASP A CA 1
ATOM 759 C C . ASP A 1 95 ? -29.292 -5.812 28.296 1.00 49.78 95 ASP A C 1
ATOM 761 O O . ASP A 1 95 ? -29.700 -5.720 29.447 1.00 49.78 95 ASP A O 1
ATOM 765 N N . THR A 1 96 ? -29.603 -4.851 27.416 1.00 51.72 96 THR A N 1
ATOM 766 C CA . THR A 1 96 ? -30.402 -3.656 27.790 1.00 51.72 96 THR A CA 1
ATOM 767 C C . THR A 1 96 ? -31.897 -3.772 27.481 1.00 51.72 96 THR A C 1
ATOM 769 O O . THR A 1 96 ? -32.638 -2.801 27.609 1.00 51.72 96 THR A O 1
ATOM 772 N N . THR A 1 97 ? -32.380 -4.961 27.106 1.00 48.69 97 THR A N 1
ATOM 773 C CA . THR A 1 97 ? -33.822 -5.245 26.929 1.00 48.69 97 THR A CA 1
ATOM 774 C C . THR A 1 97 ? -34.411 -6.123 28.043 1.00 48.69 97 THR A C 1
ATOM 776 O O . THR A 1 97 ? -35.514 -6.649 27.902 1.00 48.69 97 THR A O 1
ATOM 779 N N . GLY A 1 98 ? -33.697 -6.266 29.165 1.00 48.84 98 GLY A N 1
ATOM 780 C CA . GLY A 1 98 ? -34.169 -6.935 30.376 1.00 48.84 98 GLY A CA 1
ATOM 781 C C . GLY A 1 98 ? -34.983 -6.004 31.280 1.00 48.84 98 GLY A C 1
ATOM 782 O O . GLY A 1 98 ? -34.431 -5.264 32.079 1.00 48.84 98 GLY A O 1
ATOM 783 N N . THR A 1 99 ? -36.308 -6.066 31.147 1.00 46.22 99 THR A N 1
ATOM 784 C CA . THR A 1 99 ? -37.303 -5.962 32.233 1.00 46.22 99 THR A CA 1
ATOM 785 C C . THR A 1 99 ? -37.030 -4.939 33.354 1.00 46.22 99 THR A C 1
ATOM 787 O O . THR A 1 99 ? -36.533 -5.283 34.424 1.00 46.22 99 THR A O 1
ATOM 790 N N . TYR A 1 100 ? -37.485 -3.694 33.178 1.00 45.38 100 TYR A N 1
ATOM 791 C CA . TYR A 1 100 ? -37.715 -2.785 34.308 1.00 45.38 100 TYR A CA 1
ATOM 792 C C . TYR A 1 100 ? -38.901 -3.301 35.145 1.00 45.38 100 TYR A C 1
ATOM 794 O O . TYR A 1 100 ? -40.056 -2.949 34.906 1.00 45.38 100 TYR A O 1
ATOM 802 N N . GLN A 1 101 ? -38.623 -4.175 36.112 1.00 47.50 101 GLN A N 1
ATOM 803 C CA . GLN A 1 101 ? -39.561 -4.573 37.160 1.00 47.50 101 GLN A CA 1
ATOM 804 C C . GLN A 1 101 ? -39.524 -3.501 38.262 1.00 47.50 101 GLN A C 1
ATOM 806 O O . GLN A 1 101 ? -38.543 -3.391 38.993 1.00 47.50 101 GLN A O 1
ATOM 811 N N . ALA A 1 102 ? -40.578 -2.690 38.376 1.00 45.75 102 ALA A N 1
ATOM 812 C CA . ALA A 1 102 ? -40.711 -1.714 39.459 1.00 45.75 102 ALA A CA 1
ATOM 813 C C . ALA A 1 102 ? -40.887 -2.431 40.820 1.00 45.75 102 ALA A C 1
ATOM 815 O O . ALA A 1 102 ? -41.756 -3.308 40.913 1.00 45.75 102 ALA A O 1
ATOM 816 N N . PRO A 1 103 ? -40.125 -2.088 41.880 1.00 49.09 103 PRO A N 1
ATOM 817 C CA . PRO A 1 103 ? -40.318 -2.665 43.206 1.00 49.09 103 PRO A CA 1
ATOM 818 C C . PRO A 1 103 ? -41.542 -2.039 43.880 1.00 49.09 103 PRO A C 1
ATOM 820 O O . PRO A 1 103 ? -41.719 -0.822 43.893 1.00 49.09 103 PRO A O 1
ATOM 823 N N . ASN A 1 104 ? -42.396 -2.889 44.442 1.00 47.31 104 ASN A N 1
ATOM 824 C CA . ASN A 1 104 ? -43.608 -2.503 45.148 1.00 47.31 104 ASN A CA 1
ATOM 825 C C . ASN A 1 104 ? -43.402 -2.725 46.657 1.00 47.31 104 ASN A C 1
ATOM 827 O O . ASN A 1 104 ? -43.307 -3.870 47.089 1.00 47.31 104 ASN A O 1
ATOM 831 N N . GLY A 1 105 ? -43.377 -1.633 47.431 1.00 46.34 105 GLY A N 1
ATOM 832 C CA . GLY A 1 105 ? -43.770 -1.594 48.847 1.00 46.34 105 GLY A CA 1
ATOM 833 C C . GLY A 1 105 ? -42.679 -1.729 49.922 1.00 46.34 105 GLY A C 1
ATOM 834 O O . GLY A 1 105 ? -42.213 -2.824 50.198 1.00 46.34 105 GLY A O 1
ATOM 835 N N . SER A 1 106 ? -42.399 -0.637 50.647 1.00 40.34 106 SER A N 1
ATOM 836 C CA . SER A 1 106 ? -42.623 -0.470 52.105 1.00 40.34 106 SER A CA 1
ATOM 837 C C . SER A 1 106 ? -41.852 0.752 52.651 1.00 40.34 106 SER A C 1
ATOM 839 O O . SER A 1 106 ? -40.745 1.063 52.229 1.00 40.34 106 SER A O 1
ATOM 841 N N . PHE A 1 107 ? -42.483 1.526 53.540 1.00 47.78 107 PHE A N 1
ATOM 842 C CA . PHE A 1 107 ? -42.100 2.912 53.875 1.00 47.78 107 PHE A CA 1
ATOM 843 C C . PHE A 1 107 ? -40.926 3.043 54.874 1.00 47.78 107 PHE A C 1
ATOM 845 O O . PHE A 1 107 ? -40.520 4.161 55.167 1.00 47.78 107 PHE A O 1
ATOM 852 N N . ASP A 1 108 ? -40.350 1.935 55.355 1.00 47.50 108 ASP A N 1
ATOM 853 C CA . ASP A 1 108 ? -39.251 1.930 56.347 1.00 47.50 108 ASP A CA 1
ATOM 854 C C . ASP A 1 108 ? -37.874 1.556 55.741 1.00 47.50 108 ASP A C 1
ATOM 856 O O . ASP A 1 108 ? -36.842 1.661 56.397 1.00 47.50 108 ASP A O 1
ATOM 860 N N . GLU A 1 109 ? -37.822 1.182 54.453 1.00 52.47 109 GLU A N 1
ATOM 861 C CA . GLU A 1 109 ? -36.571 0.898 53.716 1.00 52.47 109 GLU A CA 1
ATOM 862 C C . GLU A 1 109 ? -35.993 2.127 52.977 1.00 52.47 109 GLU A C 1
ATOM 864 O O . GLU A 1 109 ? -34.896 2.079 52.420 1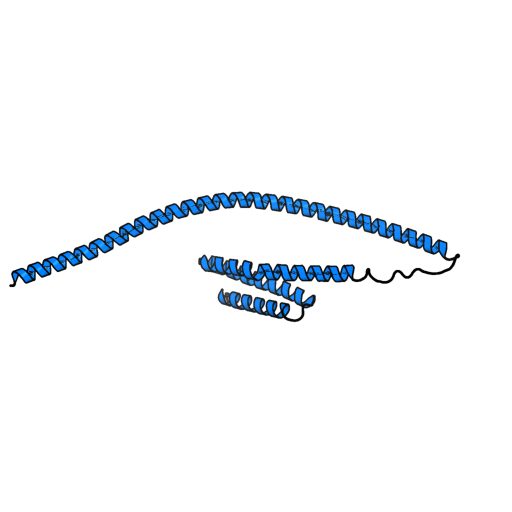.00 52.47 109 GLU A O 1
ATOM 869 N N . ASN A 1 110 ? -36.699 3.262 53.012 1.00 54.50 110 ASN A N 1
ATOM 870 C CA . ASN A 1 110 ? -36.465 4.426 52.145 1.00 54.50 110 ASN A CA 1
ATOM 871 C C . ASN A 1 110 ? -35.102 5.120 52.354 1.00 54.50 110 ASN A C 1
ATOM 873 O O . ASN A 1 110 ? -34.524 5.650 51.410 1.00 54.50 110 ASN A O 1
ATOM 877 N N . TYR A 1 111 ? -34.553 5.106 53.574 1.00 56.22 111 TYR A N 1
ATOM 878 C CA . TYR A 1 111 ? -33.261 5.751 53.852 1.00 56.22 111 TYR A CA 1
ATOM 879 C C . TYR A 1 111 ? -32.071 4.974 53.279 1.00 56.22 111 TYR A C 1
ATOM 881 O O . TYR A 1 111 ? -31.160 5.583 52.726 1.00 56.22 111 TYR A O 1
ATOM 889 N N . ASN A 1 112 ? -32.096 3.640 53.359 1.00 63.47 112 ASN A N 1
ATOM 890 C CA . ASN A 1 112 ? -31.036 2.801 52.795 1.00 63.47 112 ASN A CA 1
ATOM 891 C C . ASN A 1 112 ? -31.079 2.798 51.262 1.00 63.47 112 ASN A C 1
ATOM 893 O O . ASN A 1 112 ? -30.040 2.674 50.616 1.00 63.47 112 ASN A O 1
ATOM 897 N N . ASP A 1 113 ? -32.270 2.944 50.680 1.00 63.62 113 ASP A N 1
ATOM 898 C CA . ASP A 1 113 ? -32.449 2.994 49.230 1.00 63.62 113 ASP A CA 1
ATOM 899 C C . ASP A 1 113 ? -31.996 4.344 48.651 1.00 63.62 113 ASP A C 1
ATOM 901 O O . ASP A 1 113 ? -31.309 4.385 47.633 1.00 63.62 113 ASP A O 1
ATOM 905 N N . MET A 1 114 ? -32.259 5.452 49.354 1.00 67.19 114 MET A N 1
ATOM 906 C CA . MET A 1 114 ? -31.767 6.780 48.969 1.00 67.19 114 MET A CA 1
ATOM 907 C C . MET A 1 114 ? -30.232 6.860 48.993 1.00 67.19 114 MET A C 1
ATOM 909 O O . MET A 1 114 ? -29.630 7.402 48.067 1.00 67.19 114 MET A O 1
ATOM 913 N N . ASP A 1 115 ? -29.591 6.277 50.011 1.00 72.56 115 ASP A N 1
ATOM 914 C CA . ASP A 1 115 ? -28.126 6.248 50.136 1.00 72.56 115 ASP A CA 1
ATOM 915 C C . ASP A 1 115 ? -27.484 5.370 49.043 1.00 72.56 115 ASP A C 1
ATOM 917 O O . ASP A 1 115 ? -26.459 5.716 48.453 1.00 72.56 115 ASP A O 1
ATOM 921 N N . ARG A 1 116 ? -28.146 4.266 48.671 1.00 75.12 116 ARG A N 1
ATOM 922 C CA . ARG A 1 116 ? -27.749 3.413 47.537 1.00 75.12 116 ARG A CA 1
ATOM 923 C C . ARG A 1 116 ? -27.924 4.095 46.185 1.00 75.12 116 ARG A C 1
ATOM 925 O O . ARG A 1 116 ? -27.098 3.889 45.297 1.00 75.12 116 ARG A O 1
ATOM 932 N N . LEU A 1 117 ? -28.979 4.888 46.008 1.00 78.69 117 LEU A N 1
ATOM 933 C CA . LEU A 1 117 ? -29.216 5.665 44.789 1.00 78.69 117 LEU A CA 1
ATOM 934 C C . LEU A 1 117 ? -28.202 6.805 44.644 1.00 78.69 117 LEU A C 1
ATOM 936 O O . LEU A 1 117 ? -27.720 7.057 43.538 1.00 78.69 117 LEU A O 1
ATOM 940 N N . LEU A 1 118 ? -27.841 7.458 45.750 1.00 80.50 118 LEU A N 1
ATOM 941 C CA . LEU A 1 118 ? -26.794 8.479 45.794 1.00 80.50 118 LEU A CA 1
ATOM 942 C C . LEU A 1 118 ? -25.418 7.880 45.492 1.00 80.50 118 LEU A C 1
ATOM 944 O O . LEU A 1 118 ? -24.739 8.378 44.598 1.00 80.50 118 LEU A O 1
ATOM 948 N N . SER A 1 119 ? -25.054 6.767 46.136 1.00 79.69 119 SER A N 1
ATOM 949 C CA . SER A 1 119 ? -23.802 6.052 45.854 1.00 79.69 119 SER A CA 1
ATOM 950 C C . SER A 1 119 ? -23.723 5.590 44.396 1.00 79.69 119 SER A C 1
ATOM 952 O O . SER A 1 119 ? -22.706 5.800 43.742 1.00 79.69 119 SER A O 1
ATOM 954 N N . ASN A 1 120 ? -24.806 5.024 43.847 1.00 79.69 120 ASN A N 1
ATOM 955 C CA . ASN A 1 120 ? -24.852 4.652 42.429 1.00 79.69 120 ASN A CA 1
ATOM 956 C C . ASN A 1 120 ? -24.722 5.868 41.508 1.00 79.69 120 ASN A C 1
ATOM 958 O O . ASN A 1 120 ? -24.081 5.779 40.465 1.00 79.69 120 ASN A O 1
ATOM 962 N N . SER A 1 121 ? -25.318 7.005 41.872 1.00 79.38 121 SER A N 1
ATOM 963 C CA . SER A 1 121 ? -25.217 8.235 41.082 1.00 79.38 121 SER A CA 1
ATOM 964 C C . SER A 1 121 ? -23.797 8.802 41.100 1.00 79.38 121 SER A C 1
ATOM 966 O O . SER A 1 121 ? -23.307 9.241 40.061 1.00 79.38 121 SER A O 1
ATOM 968 N N . GLU A 1 122 ? -23.106 8.758 42.242 1.00 84.81 122 GLU A N 1
ATOM 969 C CA . GLU A 1 122 ? -21.698 9.157 42.344 1.00 84.81 122 GLU A CA 1
ATOM 970 C C . GLU A 1 122 ? -20.780 8.247 41.523 1.00 84.81 122 GLU A C 1
ATOM 972 O O . GLU A 1 122 ? -19.923 8.744 40.787 1.00 84.81 122 GLU A O 1
ATOM 977 N N . ASP A 1 123 ? -20.985 6.931 41.590 1.00 85.62 123 ASP A N 1
ATOM 978 C CA . ASP A 1 123 ? -20.226 5.968 40.791 1.00 85.62 123 ASP A CA 1
ATOM 979 C C . ASP A 1 123 ? -20.494 6.151 39.294 1.00 85.62 123 ASP A C 1
ATOM 981 O O . ASP A 1 123 ? -19.563 6.140 38.486 1.00 85.62 123 ASP A O 1
ATOM 985 N N . MET A 1 124 ? -21.745 6.413 38.909 1.00 83.69 124 MET A N 1
ATOM 986 C CA . MET A 1 124 ? -22.111 6.678 37.519 1.00 83.69 124 MET A CA 1
ATOM 987 C C . MET A 1 124 ? -21.495 7.988 37.005 1.00 83.69 124 MET A C 1
ATOM 989 O O . MET A 1 124 ? -21.008 8.035 35.875 1.00 83.69 124 MET A O 1
ATOM 993 N N . LEU A 1 125 ? -21.444 9.037 37.833 1.00 88.69 125 LEU A N 1
ATOM 994 C CA . LEU A 1 125 ? -20.779 10.300 37.501 1.00 88.69 125 LEU A CA 1
ATOM 995 C C . LEU A 1 125 ? -19.264 10.133 37.371 1.00 88.69 125 LEU A C 1
ATOM 997 O O . LEU A 1 125 ? -18.675 10.648 36.420 1.00 88.69 125 LEU A O 1
ATOM 1001 N N . ARG A 1 126 ? -18.626 9.387 38.280 1.00 90.31 126 ARG A N 1
ATOM 1002 C CA . ARG A 1 126 ? -17.194 9.061 38.186 1.00 90.31 126 ARG A CA 1
ATOM 1003 C C . ARG A 1 126 ? -16.881 8.287 36.915 1.00 90.31 126 ARG A C 1
ATOM 1005 O O . ARG A 1 126 ? -15.937 8.634 36.210 1.00 90.31 126 ARG A O 1
ATOM 1012 N N . ASN A 1 127 ? -17.707 7.298 36.591 1.00 87.31 127 ASN A N 1
ATOM 1013 C CA . ASN A 1 127 ? -17.548 6.506 35.380 1.00 87.31 127 ASN A CA 1
ATOM 1014 C C . ASN A 1 127 ? -17.783 7.357 34.117 1.00 87.31 127 ASN A C 1
ATOM 1016 O O . ASN A 1 127 ? -17.046 7.245 33.142 1.00 87.31 127 ASN A O 1
ATOM 1020 N N . SER A 1 128 ? -18.743 8.288 34.148 1.00 88.56 128 SER A N 1
ATOM 1021 C CA . SER A 1 128 ? -18.972 9.239 33.052 1.00 88.56 128 SER A CA 1
ATOM 1022 C C . SER A 1 128 ? -17.814 10.223 32.869 1.00 88.56 128 SER A C 1
ATOM 1024 O O . SER A 1 128 ? -17.500 10.578 31.735 1.00 88.56 128 SER A O 1
ATOM 1026 N N . LEU A 1 129 ? -17.184 10.680 33.955 1.00 91.56 129 LEU A N 1
ATOM 1027 C CA . LEU A 1 129 ? -16.000 11.542 33.896 1.00 91.56 129 LEU A CA 1
ATOM 1028 C C . LEU A 1 129 ? -14.802 10.793 33.312 1.00 91.56 129 LEU A C 1
ATOM 1030 O O . LEU A 1 129 ? -14.113 11.329 32.446 1.00 91.56 129 LEU A O 1
ATOM 1034 N N . GLN A 1 130 ? -14.598 9.546 33.737 1.00 91.44 130 GLN A N 1
ATOM 1035 C CA . GLN A 1 130 ? -13.558 8.684 33.189 1.00 91.44 130 GLN A CA 1
ATOM 1036 C C . GLN A 1 130 ? -13.781 8.424 31.695 1.00 91.44 130 GLN A C 1
ATOM 1038 O O . GLN A 1 130 ? -12.874 8.633 30.898 1.00 91.44 130 GLN A O 1
ATOM 1043 N N . LEU A 1 131 ? -15.007 8.080 31.292 1.00 91.38 131 LEU A N 1
ATOM 1044 C CA . LEU A 1 131 ? -15.344 7.858 29.886 1.00 91.38 131 LEU A CA 1
ATOM 1045 C C . LEU A 1 131 ? -15.163 9.125 29.035 1.00 91.38 131 LEU A C 1
ATOM 1047 O O . LEU A 1 131 ? -14.743 9.038 27.883 1.00 91.38 131 LEU A O 1
ATOM 1051 N N . CYS A 1 132 ? 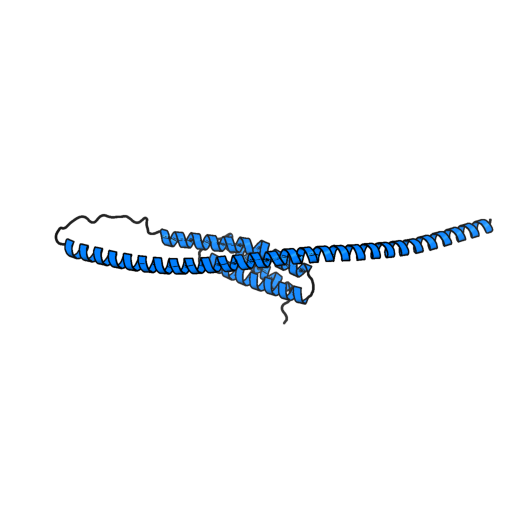-15.464 10.304 29.586 1.00 92.31 132 CYS A N 1
ATOM 1052 C CA . CYS A 1 132 ? -15.237 11.577 28.905 1.00 92.31 132 CYS A CA 1
ATOM 1053 C C . CYS A 1 132 ? -13.737 11.826 28.675 1.00 92.31 132 CYS A C 1
ATOM 1055 O O . CYS A 1 132 ? -13.343 12.167 27.563 1.00 92.31 132 CYS A O 1
ATOM 1057 N N . SER A 1 133 ? -12.909 11.573 29.695 1.00 92.38 133 SER A N 1
ATOM 1058 C CA . SER A 1 133 ? -11.446 11.665 29.604 1.00 92.38 133 SER A CA 1
ATOM 1059 C C . SER A 1 133 ? -10.882 10.696 28.560 1.00 92.38 133 SER A C 1
ATOM 1061 O O . SER A 1 133 ? -10.115 11.105 27.689 1.00 92.38 133 SER A O 1
ATOM 1063 N N . ASP A 1 134 ? -11.310 9.432 28.587 1.00 90.75 134 ASP A N 1
ATOM 1064 C CA . ASP A 1 134 ? -10.892 8.426 27.603 1.00 90.75 134 ASP A CA 1
ATOM 1065 C C . ASP A 1 134 ? -11.329 8.830 26.184 1.00 90.75 134 ASP A C 1
ATOM 1067 O O . ASP A 1 134 ? -10.594 8.666 25.208 1.00 90.75 134 ASP A O 1
ATOM 1071 N N . SER A 1 135 ? -12.522 9.416 26.047 1.00 90.94 135 SER A N 1
ATOM 1072 C CA . SER A 1 135 ? -13.020 9.899 24.760 1.00 90.94 135 SER A CA 1
ATOM 1073 C C . SER A 1 135 ? -12.256 11.129 24.253 1.00 90.94 135 SER A C 1
ATOM 1075 O O . SER A 1 135 ? -12.103 11.282 23.038 1.00 90.94 135 SER A O 1
ATOM 1077 N N . GLU A 1 136 ? -11.767 11.997 25.141 1.00 91.44 136 GLU A N 1
ATOM 1078 C CA . GLU A 1 136 ? -10.906 13.132 24.791 1.00 91.44 136 GLU A CA 1
ATOM 1079 C C . GLU A 1 136 ? -9.531 12.655 24.300 1.00 91.44 136 GLU A C 1
ATOM 1081 O O . GLU A 1 136 ? -9.028 13.157 23.288 1.00 91.44 136 GLU A O 1
ATOM 1086 N N . GLU A 1 137 ? -8.964 11.625 24.935 1.00 91.38 137 GLU A N 1
ATOM 1087 C CA . GLU A 1 137 ? -7.716 10.980 24.509 1.00 91.38 137 GLU A CA 1
ATOM 1088 C C . GLU A 1 137 ? -7.857 10.317 23.127 1.00 91.38 137 GLU A C 1
ATOM 1090 O O . GLU A 1 137 ? -7.037 10.521 22.223 1.00 91.38 137 GLU A O 1
ATOM 1095 N N . VAL A 1 138 ? -8.942 9.569 22.905 1.00 90.19 138 VAL A N 1
ATOM 1096 C CA . VAL A 1 138 ? -9.234 8.969 21.593 1.00 90.19 138 VAL A CA 1
ATOM 1097 C C . VAL A 1 138 ? -9.458 10.054 20.534 1.00 90.19 138 VAL A C 1
ATOM 1099 O O . VAL A 1 138 ? -8.983 9.923 19.398 1.00 90.19 138 VAL A O 1
ATOM 1102 N N . GLY A 1 139 ? -10.135 11.147 20.894 1.00 92.06 139 GLY A N 1
ATOM 1103 C CA . GLY A 1 139 ? -10.352 12.300 20.024 1.00 92.06 139 GLY A CA 1
ATOM 1104 C C . GLY A 1 139 ? -9.043 12.969 19.600 1.00 92.06 139 GLY A C 1
ATOM 1105 O O . GLY A 1 139 ? -8.814 13.190 18.407 1.00 92.06 139 GLY A O 1
ATOM 1106 N N . THR A 1 140 ? -8.140 13.222 20.548 1.00 92.69 140 THR A N 1
ATOM 1107 C CA . THR A 1 140 ? -6.816 13.804 20.270 1.00 92.69 140 THR A CA 1
ATOM 1108 C C . THR A 1 140 ? -5.937 12.869 19.441 1.00 92.69 140 THR A C 1
ATOM 1110 O O . THR A 1 140 ? -5.331 13.311 18.461 1.00 92.69 140 THR A O 1
ATOM 1113 N N . SER A 1 141 ? -5.920 11.570 19.749 1.00 85.75 141 SER A N 1
ATOM 1114 C CA . SER A 1 141 ? -5.204 10.560 18.957 1.00 85.75 141 SER A CA 1
ATOM 1115 C C . SER A 1 141 ? -5.711 10.493 17.509 1.00 85.75 141 SER A C 1
ATOM 1117 O O . SER A 1 141 ? -4.919 10.462 16.559 1.00 85.75 141 SER A O 1
ATOM 1119 N N . THR A 1 142 ? -7.032 10.572 17.316 1.00 88.38 142 THR A N 1
ATOM 1120 C CA . THR A 1 142 ? -7.662 10.589 15.987 1.00 88.38 142 THR A CA 1
ATOM 1121 C C . THR A 1 142 ? -7.291 11.849 15.205 1.00 88.38 142 THR A C 1
ATOM 1123 O O . THR A 1 142 ? -6.924 11.754 14.032 1.00 88.38 142 THR A O 1
ATOM 1126 N N . LEU A 1 143 ? -7.311 13.026 15.842 1.00 89.69 143 LEU A N 1
ATOM 1127 C CA . LEU A 1 143 ? -6.888 14.284 15.214 1.00 89.69 143 LEU A CA 1
ATOM 1128 C C . LEU A 1 143 ? -5.412 14.248 14.795 1.00 89.69 143 LEU A C 1
ATOM 1130 O O . LEU A 1 143 ? -5.082 14.637 13.672 1.00 89.69 143 LEU A O 1
ATOM 1134 N N . LEU A 1 144 ? -4.529 13.711 15.642 1.00 90.12 144 LEU A N 1
ATOM 1135 C CA . LEU A 1 144 ? -3.116 13.505 15.307 1.00 90.12 144 LEU A CA 1
ATOM 1136 C C . LEU A 1 144 ? -2.941 12.530 14.136 1.00 90.12 144 LEU A C 1
ATOM 1138 O O . LEU A 1 144 ? -2.092 12.735 13.264 1.00 90.12 144 LEU A O 1
ATOM 1142 N N . GLN A 1 145 ? -3.735 11.459 14.087 1.00 83.50 145 GLN A N 1
ATOM 1143 C CA . GLN A 1 145 ? -3.692 10.505 12.983 1.00 83.50 145 GLN A CA 1
ATOM 1144 C C . GLN A 1 145 ? -4.193 11.119 11.671 1.00 83.50 145 GLN A C 1
ATOM 1146 O O . GLN A 1 145 ? -3.556 10.909 10.640 1.00 83.50 145 GLN A O 1
ATOM 1151 N N . MET A 1 146 ? -5.265 11.916 11.700 1.00 84.44 146 MET A N 1
ATOM 1152 C CA . MET A 1 146 ? -5.745 12.652 10.527 1.00 84.44 146 MET A CA 1
ATOM 1153 C C . MET A 1 146 ? -4.731 13.691 10.040 1.00 84.44 146 MET A C 1
ATOM 1155 O O . MET A 1 146 ? -4.524 13.815 8.833 1.00 84.44 146 MET A O 1
ATOM 1159 N N . GLY A 1 147 ? -4.041 14.381 10.955 1.00 84.50 147 GLY A N 1
ATOM 1160 C CA . GLY A 1 147 ? -2.933 15.277 10.615 1.00 84.50 147 GLY A CA 1
ATOM 1161 C C . GLY A 1 147 ? -1.812 14.552 9.864 1.00 84.50 147 GLY A C 1
ATOM 1162 O O . GLY A 1 147 ? -1.431 14.967 8.771 1.00 84.50 147 GLY A O 1
ATOM 1163 N N . ARG A 1 148 ? -1.364 13.401 10.385 1.00 82.06 148 ARG A N 1
ATOM 1164 C CA . ARG A 1 148 ? -0.353 12.557 9.719 1.00 82.06 148 ARG A CA 1
ATOM 1165 C C . ARG A 1 148 ? -0.827 12.003 8.374 1.00 82.06 148 ARG A C 1
ATOM 1167 O O . ARG A 1 148 ? -0.048 11.929 7.430 1.00 82.06 148 ARG A O 1
ATOM 1174 N N . GLN A 1 149 ? -2.098 11.616 8.258 1.00 76.00 149 GLN A N 1
ATOM 1175 C CA . GLN A 1 149 ? -2.667 11.164 6.983 1.00 76.00 149 GLN A CA 1
ATOM 1176 C C . GLN A 1 149 ? -2.704 12.288 5.944 1.00 76.00 149 GLN A C 1
ATOM 1178 O O . GLN A 1 149 ? -2.406 12.044 4.776 1.00 76.00 149 GLN A O 1
ATOM 1183 N N . ARG A 1 150 ? -3.023 13.520 6.353 1.00 85.19 150 ARG A N 1
ATOM 1184 C CA . ARG A 1 150 ? -2.993 14.688 5.468 1.00 85.19 150 ARG A CA 1
ATOM 1185 C C . ARG A 1 150 ? -1.583 14.952 4.935 1.00 85.19 150 ARG A C 1
ATOM 1187 O O . ARG A 1 150 ? -1.427 15.142 3.734 1.00 85.19 150 ARG A O 1
ATOM 1194 N N . GLU A 1 151 ? -0.573 14.887 5.797 1.00 79.38 151 GLU A N 1
ATOM 1195 C CA . GLU A 1 151 ? 0.837 15.039 5.410 1.00 79.38 151 GLU A CA 1
ATOM 1196 C C . GLU A 1 151 ? 1.297 13.926 4.446 1.00 79.38 151 GLU A C 1
ATOM 1198 O O . GLU A 1 151 ? 1.981 14.188 3.453 1.00 79.38 151 GLU A O 1
ATOM 1203 N N . GLN A 1 152 ? 0.855 12.680 4.665 1.00 67.88 152 GLN A N 1
ATOM 1204 C CA . GLN A 1 152 ? 1.118 11.569 3.740 1.00 67.88 152 GLN A CA 1
ATOM 1205 C C . GLN A 1 152 ? 0.449 11.765 2.375 1.00 67.88 152 GLN A C 1
ATOM 1207 O O . GLN A 1 152 ? 1.058 11.451 1.351 1.00 67.88 152 GLN A O 1
ATOM 1212 N N . LEU A 1 153 ? -0.782 12.285 2.333 1.00 71.88 153 LEU A N 1
ATOM 1213 C CA . LEU A 1 153 ? -1.475 12.592 1.078 1.00 71.88 153 LEU A CA 1
ATOM 1214 C C . LEU A 1 153 ? -0.772 13.713 0.307 1.00 71.88 153 LEU A C 1
ATOM 1216 O O . LEU A 1 153 ? -0.597 13.599 -0.905 1.00 71.88 153 LEU A O 1
ATOM 1220 N N . GLU A 1 154 ? -0.316 14.752 1.003 1.00 76.44 154 GLU A N 1
ATOM 1221 C CA . GLU A 1 154 ? 0.446 15.854 0.409 1.00 76.44 154 GLU A CA 1
ATOM 1222 C C . GLU A 1 154 ? 1.783 15.362 -0.171 1.00 76.44 154 GLU A C 1
ATOM 1224 O O . GLU A 1 154 ? 2.100 15.621 -1.334 1.00 76.44 154 GLU A O 1
ATOM 1229 N N . THR A 1 155 ? 2.504 14.525 0.581 1.00 74.31 155 THR A N 1
ATOM 1230 C CA . THR A 1 155 ? 3.757 13.894 0.129 1.00 74.31 155 THR A CA 1
ATOM 1231 C C . THR A 1 155 ? 3.527 12.956 -1.066 1.00 74.31 155 THR A C 1
ATOM 1233 O O . THR A 1 155 ? 4.286 12.962 -2.036 1.00 74.31 155 THR A O 1
ATOM 1236 N N . THR A 1 156 ? 2.441 12.177 -1.048 1.00 64.50 156 THR A N 1
ATOM 1237 C CA . THR A 1 156 ? 2.076 11.273 -2.154 1.00 64.50 156 THR A CA 1
ATOM 1238 C C . THR A 1 156 ? 1.714 12.052 -3.419 1.00 64.50 156 THR A C 1
ATOM 1240 O O . THR A 1 156 ? 2.086 11.636 -4.517 1.00 64.50 156 THR A O 1
ATOM 1243 N N . SER A 1 157 ? 1.053 13.206 -3.285 1.00 67.62 157 SER A N 1
ATOM 1244 C CA . SER A 1 157 ? 0.752 14.090 -4.415 1.00 67.62 157 SER A CA 1
ATOM 1245 C C . SER A 1 157 ? 2.030 14.573 -5.107 1.00 67.62 157 SER A C 1
ATOM 1247 O O . SER A 1 157 ? 2.115 14.514 -6.333 1.00 67.62 157 SER A O 1
ATOM 1249 N N . GLY A 1 158 ? 3.060 14.953 -4.342 1.00 68.69 158 GLY A N 1
ATOM 1250 C CA . GLY A 1 158 ? 4.365 15.325 -4.903 1.00 68.69 158 GLY A CA 1
ATOM 1251 C C . GLY A 1 158 ? 5.045 14.181 -5.671 1.00 68.69 158 GLY A C 1
ATOM 1252 O O . GLY A 1 158 ? 5.639 14.393 -6.730 1.00 68.69 158 GLY A O 1
ATOM 1253 N N . HIS A 1 159 ? 4.911 12.940 -5.194 1.00 67.38 159 HIS A N 1
ATOM 1254 C CA . HIS A 1 159 ? 5.451 11.765 -5.887 1.00 67.38 159 HIS A CA 1
ATOM 1255 C C . HIS A 1 159 ? 4.682 11.395 -7.163 1.00 67.38 159 HIS A C 1
ATOM 1257 O O . HIS A 1 159 ? 5.288 10.869 -8.102 1.00 67.38 159 HIS A O 1
ATOM 1263 N N . ILE A 1 160 ? 3.381 11.686 -7.247 1.00 73.69 160 ILE A N 1
ATOM 1264 C CA . ILE A 1 160 ? 2.589 11.472 -8.468 1.00 73.69 160 ILE A CA 1
ATOM 1265 C C . ILE A 1 160 ? 3.085 12.375 -9.603 1.00 73.69 160 ILE A C 1
ATOM 1267 O O . ILE A 1 160 ? 3.243 11.896 -10.729 1.00 73.69 160 ILE A O 1
ATOM 1271 N N . ASP A 1 161 ? 3.402 13.638 -9.319 1.00 74.25 161 ASP A N 1
ATOM 1272 C CA . ASP A 1 161 ? 3.933 14.563 -10.328 1.00 74.25 161 ASP A CA 1
ATOM 1273 C C . ASP A 1 161 ? 5.339 14.159 -10.792 1.00 74.25 161 ASP A C 1
ATOM 1275 O O . ASP A 1 161 ? 5.621 14.131 -11.996 1.00 74.25 161 ASP A O 1
ATOM 1279 N N . ALA A 1 162 ? 6.199 13.726 -9.864 1.00 70.56 162 ALA A N 1
ATOM 1280 C CA . ALA A 1 162 ? 7.505 13.161 -10.203 1.00 70.56 162 ALA A CA 1
ATOM 1281 C C . ALA A 1 162 ? 7.377 11.893 -11.073 1.00 70.56 162 ALA A C 1
ATOM 1283 O O . ALA A 1 162 ? 8.113 11.721 -12.048 1.00 70.56 162 ALA A O 1
ATOM 1284 N N . THR A 1 163 ? 6.399 11.031 -10.774 1.00 70.81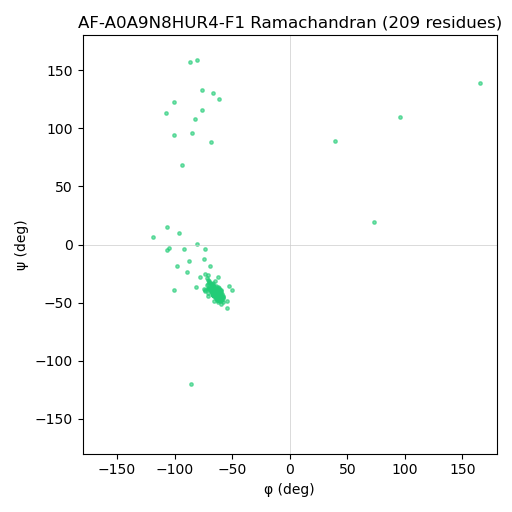 163 THR A N 1
ATOM 1285 C CA . THR A 1 163 ? 6.121 9.815 -11.554 1.00 70.81 163 THR A CA 1
ATOM 1286 C C . THR A 1 163 ? 5.610 10.156 -12.955 1.00 70.81 163 THR A C 1
ATOM 1288 O O . THR A 1 163 ? 6.045 9.537 -13.924 1.00 70.81 163 THR A O 1
ATOM 1291 N N . ARG A 1 164 ? 4.742 11.169 -13.106 1.00 72.69 164 ARG A N 1
ATOM 1292 C CA . ARG A 1 164 ? 4.284 11.649 -14.424 1.00 72.69 164 ARG A CA 1
ATOM 1293 C C . ARG A 1 164 ? 5.450 12.123 -15.291 1.00 72.69 164 ARG A C 1
ATOM 1295 O O . ARG A 1 164 ? 5.537 11.715 -16.447 1.00 72.69 164 ARG A O 1
ATOM 1302 N N . SER A 1 165 ? 6.373 12.899 -14.720 1.00 75.88 165 SER A N 1
ATOM 1303 C CA . SER A 1 165 ? 7.580 13.355 -15.425 1.00 75.88 165 SER A CA 1
ATOM 1304 C C . SER A 1 165 ? 8.491 12.188 -15.832 1.00 75.88 165 SER A C 1
ATOM 1306 O O . SER A 1 165 ? 8.954 12.124 -16.972 1.00 75.88 165 SER A O 1
ATOM 1308 N N . ALA A 1 166 ? 8.693 11.205 -14.947 1.00 75.69 166 ALA A N 1
ATOM 1309 C CA . ALA A 1 166 ? 9.477 10.009 -15.259 1.00 75.69 166 ALA A CA 1
ATOM 1310 C C . ALA A 1 166 ? 8.841 9.160 -16.377 1.00 75.69 166 ALA A C 1
ATOM 1312 O O . ALA A 1 166 ? 9.546 8.666 -17.259 1.00 75.69 166 ALA A O 1
ATOM 1313 N N . VAL A 1 167 ? 7.510 9.025 -16.386 1.00 78.75 167 VAL A N 1
ATOM 1314 C CA . VAL A 1 167 ? 6.764 8.328 -17.448 1.00 78.75 167 VAL A CA 1
ATOM 1315 C C . VAL A 1 167 ? 6.888 9.063 -18.784 1.00 78.75 167 VAL A C 1
ATOM 1317 O O . VAL A 1 167 ? 7.098 8.427 -19.819 1.00 78.75 167 VAL A O 1
ATOM 1320 N N . GLU A 1 168 ? 6.811 10.393 -18.780 1.00 79.88 168 GLU A N 1
ATOM 1321 C CA . GLU A 1 168 ? 6.980 11.199 -19.989 1.00 79.88 168 GLU A CA 1
ATOM 1322 C C . GLU A 1 168 ? 8.395 11.047 -20.567 1.00 79.88 168 GLU A C 1
ATOM 1324 O O . GLU A 1 168 ? 8.548 10.741 -21.754 1.00 79.88 168 GLU A O 1
ATOM 1329 N N . GLN A 1 169 ? 9.428 11.121 -19.725 1.00 77.94 169 GLN A N 1
ATOM 1330 C CA . GLN A 1 169 ? 10.816 10.882 -20.134 1.00 77.94 169 GLN A CA 1
ATOM 1331 C C . GLN A 1 169 ? 11.019 9.461 -20.677 1.00 77.94 169 GLN A C 1
ATOM 1333 O O . GLN A 1 169 ? 11.626 9.281 -21.738 1.00 77.94 169 GLN A O 1
ATOM 1338 N N . ALA A 1 170 ? 10.455 8.448 -20.013 1.00 69.19 170 ALA A N 1
ATOM 1339 C CA . ALA A 1 170 ? 10.498 7.068 -20.486 1.00 69.19 170 ALA A CA 1
ATOM 1340 C C . ALA A 1 170 ? 9.829 6.912 -21.863 1.00 69.19 170 ALA A C 1
ATOM 1342 O O . ALA A 1 170 ? 10.359 6.212 -22.730 1.00 69.19 170 ALA A O 1
ATOM 1343 N N . SER A 1 171 ? 8.713 7.611 -22.110 1.00 77.12 171 SER A N 1
ATOM 1344 C CA . SER A 1 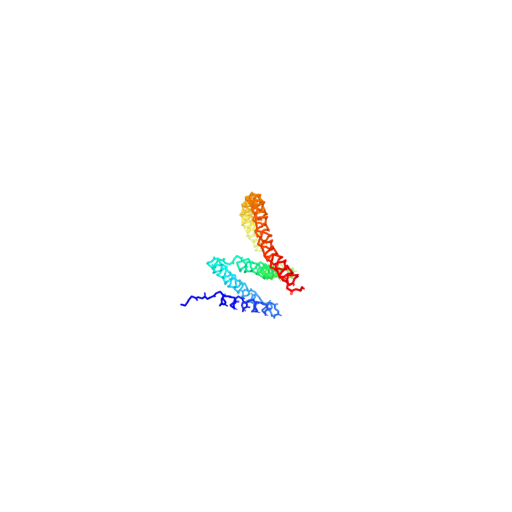171 ? 8.014 7.592 -23.401 1.00 77.12 171 SER A CA 1
ATOM 1345 C C . SER A 1 171 ? 8.864 8.176 -24.539 1.00 77.12 171 SER A C 1
ATOM 1347 O O . SER A 1 171 ? 8.917 7.607 -25.636 1.00 77.12 171 SER A O 1
ATOM 1349 N N . VAL A 1 172 ? 9.601 9.259 -24.269 1.00 85.00 172 VAL A N 1
ATOM 1350 C CA . VAL A 1 172 ? 10.516 9.889 -25.233 1.00 85.00 172 VAL A CA 1
ATOM 1351 C C . VAL A 1 172 ? 11.673 8.948 -25.557 1.00 85.00 172 VAL A C 1
ATOM 1353 O O . VAL A 1 172 ? 11.999 8.743 -26.732 1.00 85.00 172 VAL A O 1
ATOM 1356 N N . VAL A 1 173 ? 12.257 8.311 -24.539 1.00 80.62 173 VAL A N 1
ATOM 1357 C CA . VAL A 1 173 ? 13.345 7.343 -24.722 1.00 80.62 173 VAL A CA 1
ATOM 1358 C C . VAL A 1 173 ? 12.869 6.140 -25.535 1.00 80.62 173 VAL A C 1
ATOM 1360 O O . VAL A 1 173 ? 13.516 5.805 -26.532 1.00 80.62 173 VAL A O 1
ATOM 1363 N N . LEU A 1 174 ? 11.717 5.546 -25.203 1.00 74.88 174 LEU A N 1
ATOM 1364 C CA . LEU A 1 174 ? 11.146 4.428 -25.963 1.00 74.88 174 LEU A CA 1
ATOM 1365 C C . LEU A 1 174 ? 10.881 4.804 -27.423 1.00 74.88 174 LEU A C 1
ATOM 1367 O O . LEU A 1 174 ? 11.205 4.034 -28.326 1.00 74.88 174 LEU A O 1
ATOM 1371 N N . ARG A 1 175 ? 10.347 6.001 -27.684 1.00 81.25 175 ARG A N 1
ATOM 1372 C CA . ARG A 1 175 ? 10.107 6.490 -29.050 1.00 81.25 175 ARG A CA 1
ATOM 1373 C C . ARG A 1 175 ? 11.416 6.704 -29.817 1.00 81.25 175 ARG A C 1
ATOM 1375 O O . ARG A 1 175 ? 11.496 6.402 -31.013 1.00 81.25 175 ARG A O 1
ATOM 1382 N N . SER A 1 176 ? 12.470 7.154 -29.136 1.00 77.31 176 SER A N 1
ATOM 1383 C CA . SER A 1 176 ? 13.813 7.281 -29.716 1.00 77.31 176 SER A CA 1
ATOM 1384 C C . SER A 1 176 ? 14.449 5.916 -30.024 1.00 77.31 176 SER A C 1
ATOM 1386 O O . SER A 1 176 ? 15.085 5.751 -31.065 1.00 77.31 176 SER A O 1
ATOM 1388 N N . MET A 1 177 ? 14.233 4.909 -29.171 1.00 78.88 177 MET A N 1
ATOM 1389 C CA . MET A 1 177 ? 14.694 3.539 -29.402 1.00 78.88 177 MET A CA 1
ATOM 1390 C C . MET A 1 177 ? 13.898 2.861 -30.519 1.00 78.88 177 MET A C 1
ATOM 1392 O O . MET A 1 177 ? 14.488 2.225 -31.391 1.00 78.88 177 MET A O 1
ATOM 1396 N N . GLY A 1 178 ? 12.577 3.053 -30.549 1.00 76.69 178 GLY A N 1
ATOM 1397 C CA . GLY A 1 178 ? 11.688 2.513 -31.575 1.00 76.69 178 GLY A CA 1
ATOM 1398 C C . GLY A 1 178 ? 12.018 3.034 -32.973 1.00 76.69 178 GLY A C 1
ATOM 1399 O O . GLY A 1 178 ? 12.103 2.249 -33.918 1.00 76.69 178 GLY A O 1
ATOM 1400 N N . SER A 1 179 ? 12.295 4.334 -33.113 1.00 80.19 179 SER A N 1
ATOM 1401 C CA . SER A 1 179 ? 12.685 4.918 -34.406 1.00 80.19 179 SER A CA 1
ATOM 1402 C C . SER A 1 179 ? 14.054 4.418 -34.892 1.00 80.19 179 SER A C 1
ATOM 1404 O O . SER A 1 179 ? 14.209 4.084 -36.071 1.00 80.19 179 SER A O 1
ATOM 1406 N N . LYS A 1 180 ? 15.034 4.270 -33.988 1.00 82.06 180 LYS A N 1
ATOM 1407 C CA . LYS A 1 180 ? 16.346 3.670 -34.296 1.00 82.06 180 LYS A CA 1
ATOM 1408 C C . LYS A 1 180 ? 16.219 2.195 -34.695 1.00 82.06 180 LYS A C 1
ATOM 1410 O O . LYS A 1 180 ? 16.813 1.776 -35.690 1.00 82.06 180 LYS A O 1
ATOM 1415 N N . ALA A 1 181 ? 15.404 1.424 -33.976 1.00 78.94 181 ALA A N 1
ATOM 1416 C CA . ALA A 1 181 ? 15.150 0.016 -34.271 1.00 78.94 181 ALA A CA 1
ATOM 1417 C C . ALA A 1 181 ? 14.443 -0.173 -35.622 1.00 78.94 181 ALA A C 1
ATOM 1419 O O . ALA A 1 181 ? 14.789 -1.087 -36.374 1.00 78.94 181 ALA A O 1
ATOM 1420 N N . PHE A 1 182 ? 13.497 0.709 -35.965 1.00 83.44 182 PHE A N 1
ATOM 1421 C CA . PHE A 1 182 ? 12.821 0.681 -37.260 1.00 83.44 182 PHE A CA 1
ATOM 1422 C C . PHE A 1 182 ? 13.792 0.950 -38.416 1.00 83.44 182 PHE A C 1
ATOM 1424 O O . PHE A 1 182 ? 13.806 0.184 -39.377 1.00 83.44 182 PHE A O 1
ATOM 1431 N N . ARG A 1 183 ? 14.667 1.965 -38.301 1.00 85.38 183 ARG A N 1
ATOM 1432 C CA . ARG A 1 183 ? 15.711 2.241 -39.309 1.00 85.38 183 ARG A CA 1
ATOM 1433 C C . ARG A 1 183 ? 16.643 1.053 -39.516 1.00 85.38 183 ARG A C 1
ATOM 1435 O O . ARG A 1 183 ? 16.911 0.697 -40.659 1.00 85.38 183 ARG A O 1
ATOM 1442 N N . ASN A 1 184 ? 17.103 0.424 -38.435 1.00 87.06 184 ASN A N 1
ATOM 1443 C CA . ASN A 1 184 ? 18.005 -0.721 -38.535 1.00 87.06 184 ASN A CA 1
ATOM 1444 C C . ASN A 1 184 ? 17.317 -1.929 -39.203 1.00 87.06 184 ASN A C 1
ATOM 1446 O O . ASN A 1 184 ? 17.864 -2.543 -40.117 1.00 87.06 184 ASN A O 1
ATOM 1450 N N . LYS A 1 185 ? 16.061 -2.216 -38.826 1.00 90.19 185 LYS A N 1
ATOM 1451 C CA . LYS A 1 185 ? 15.257 -3.267 -39.474 1.00 90.19 185 LYS A CA 1
ATOM 1452 C C . LYS A 1 185 ? 14.980 -2.971 -40.954 1.00 90.19 185 LYS A C 1
ATOM 1454 O O . LYS A 1 185 ? 15.019 -3.895 -41.764 1.00 90.19 185 LYS A O 1
ATOM 1459 N N . ALA A 1 186 ? 14.700 -1.718 -41.315 1.00 89.62 186 ALA A N 1
ATOM 1460 C CA . ALA A 1 186 ? 14.457 -1.312 -42.699 1.00 89.62 186 ALA A CA 1
ATOM 1461 C C . ALA A 1 186 ? 15.724 -1.424 -43.561 1.00 89.62 186 ALA A C 1
ATOM 1463 O O . ALA A 1 186 ? 15.665 -1.962 -44.665 1.00 89.62 186 ALA A O 1
ATOM 1464 N N . PHE A 1 187 ? 16.873 -0.993 -43.031 1.00 92.50 187 PHE A N 1
ATOM 1465 C CA . PHE A 1 187 ? 18.165 -1.113 -43.704 1.00 92.50 187 PHE A CA 1
ATOM 1466 C C . PHE A 1 187 ? 18.517 -2.577 -43.999 1.00 92.50 187 PHE A C 1
ATOM 1468 O O . PHE A 1 187 ? 18.843 -2.916 -45.136 1.00 92.50 187 PHE A O 1
ATOM 1475 N N . LEU A 1 188 ? 18.357 -3.463 -43.009 1.00 92.31 188 LEU A N 1
ATOM 1476 C CA . LEU A 1 188 ? 18.639 -4.890 -43.172 1.00 92.31 188 LEU A CA 1
ATOM 1477 C C . LEU A 1 188 ? 17.758 -5.539 -44.252 1.00 92.31 188 LEU A C 1
ATOM 1479 O O . LEU A 1 188 ? 18.263 -6.261 -45.111 1.00 92.31 188 LEU A O 1
ATOM 1483 N N . LYS A 1 189 ? 16.449 -5.245 -44.257 1.00 93.38 189 LYS A N 1
ATOM 1484 C CA . LYS A 1 189 ? 15.535 -5.731 -45.306 1.00 93.38 189 LYS A CA 1
ATOM 1485 C C . LYS A 1 189 ? 15.913 -5.194 -46.689 1.00 93.38 189 LYS A C 1
ATOM 1487 O O . LYS A 1 189 ? 15.850 -5.944 -47.659 1.00 93.38 189 LYS A O 1
ATOM 1492 N N . GLY A 1 190 ? 16.339 -3.933 -46.778 1.00 95.00 190 GLY A N 1
ATOM 1493 C CA . GLY A 1 190 ? 16.791 -3.319 -48.027 1.00 95.00 190 GLY A CA 1
ATOM 1494 C C . GLY A 1 190 ? 17.993 -4.039 -48.642 1.00 95.00 190 GLY A C 1
ATOM 1495 O O . GLY A 1 190 ? 17.971 -4.346 -49.831 1.00 95.00 190 GLY A O 1
ATOM 1496 N N . VAL A 1 191 ? 19.001 -4.383 -47.833 1.00 95.00 191 VAL A N 1
ATOM 1497 C CA . VAL A 1 191 ? 20.193 -5.116 -48.301 1.00 95.00 191 VAL A CA 1
ATOM 1498 C C . VAL A 1 191 ? 19.835 -6.510 -48.822 1.00 95.00 191 VAL A C 1
ATOM 1500 O O . VAL A 1 191 ? 20.320 -6.907 -49.881 1.00 95.00 191 VAL A O 1
ATOM 1503 N N . ILE A 1 192 ? 18.956 -7.238 -48.124 1.00 95.19 192 ILE A N 1
ATOM 1504 C CA . ILE A 1 192 ? 18.503 -8.573 -48.552 1.00 95.19 192 ILE A CA 1
ATOM 1505 C C . ILE A 1 192 ? 17.790 -8.493 -49.909 1.00 95.19 192 ILE A C 1
ATOM 1507 O O . ILE A 1 192 ? 18.097 -9.269 -50.815 1.00 95.19 192 ILE A O 1
ATOM 1511 N N . VAL A 1 193 ? 16.874 -7.533 -50.075 1.00 96.00 193 VAL A N 1
ATOM 1512 C CA . VAL A 1 193 ? 16.149 -7.331 -51.340 1.00 96.00 193 VAL A CA 1
ATOM 1513 C C . VAL A 1 193 ? 17.103 -6.930 -52.465 1.00 96.00 193 VAL A C 1
ATOM 1515 O O . VAL A 1 193 ? 17.004 -7.478 -53.561 1.00 96.00 193 VAL A O 1
ATOM 1518 N N . LEU A 1 194 ? 18.056 -6.031 -52.202 1.00 95.12 194 LEU A N 1
ATOM 1519 C CA . LEU A 1 194 ? 19.052 -5.603 -53.185 1.00 95.12 194 LEU A CA 1
ATOM 1520 C C . LEU A 1 194 ? 19.895 -6.783 -53.687 1.00 95.12 194 LEU A C 1
ATOM 1522 O O . LEU A 1 194 ? 20.038 -6.957 -54.895 1.00 95.12 194 LEU A O 1
ATOM 1526 N N . MET A 1 195 ? 20.407 -7.618 -52.777 1.00 95.06 195 MET A N 1
ATOM 1527 C CA . MET A 1 195 ? 21.173 -8.820 -53.134 1.00 95.06 195 MET A CA 1
ATOM 1528 C C . MET A 1 195 ? 20.343 -9.831 -53.930 1.00 95.06 195 MET A C 1
ATOM 1530 O O . MET A 1 195 ? 20.849 -10.425 -54.888 1.00 95.06 195 MET A O 1
ATOM 1534 N N . GLY A 1 196 ? 19.067 -10.000 -53.571 1.00 95.19 196 GLY A N 1
ATOM 1535 C CA . GLY A 1 196 ? 18.131 -10.847 -54.308 1.00 95.19 196 GLY A CA 1
ATOM 1536 C C . GLY A 1 196 ? 17.900 -10.350 -55.736 1.00 95.19 196 GLY A C 1
ATOM 1537 O O . GLY A 1 196 ? 18.029 -11.125 -56.681 1.00 95.19 196 GLY A O 1
ATOM 1538 N N . LEU A 1 197 ? 17.634 -9.052 -55.907 1.00 94.94 197 LEU A N 1
ATOM 1539 C CA . LEU A 1 197 ? 17.432 -8.434 -57.221 1.00 94.94 197 LEU A CA 1
ATOM 1540 C C . LEU A 1 197 ? 18.684 -8.510 -58.098 1.00 94.94 197 LEU A C 1
ATOM 1542 O O . LEU A 1 197 ? 18.567 -8.792 -59.288 1.00 94.94 197 LEU A O 1
ATOM 1546 N N . LEU A 1 198 ? 19.873 -8.304 -57.523 1.00 95.06 198 LEU A N 1
ATOM 1547 C CA . LEU A 1 198 ? 21.133 -8.378 -58.263 1.00 95.06 198 LEU A CA 1
ATOM 1548 C C . LEU A 1 198 ? 21.390 -9.793 -58.801 1.00 95.06 198 LEU A C 1
ATOM 1550 O O . LEU A 1 198 ? 21.767 -9.952 -59.961 1.00 95.06 198 LEU A O 1
ATOM 1554 N N . ASN A 1 199 ? 21.133 -10.817 -57.978 1.00 94.50 199 ASN A N 1
ATOM 1555 C CA . ASN A 1 199 ? 21.214 -12.218 -58.399 1.00 94.50 199 ASN A CA 1
ATOM 1556 C C . ASN A 1 199 ? 20.216 -12.531 -59.513 1.00 94.50 199 ASN A C 1
ATOM 1558 O O . ASN A 1 199 ? 20.583 -13.136 -60.517 1.00 94.50 199 ASN A O 1
ATOM 1562 N N . LEU A 1 200 ? 18.965 -12.091 -59.359 1.00 94.38 200 LEU A N 1
ATOM 1563 C CA . LEU A 1 200 ? 17.914 -12.314 -60.351 1.00 94.38 200 LEU A CA 1
ATOM 1564 C C . LEU A 1 200 ? 18.256 -11.640 -61.684 1.00 94.38 200 LEU A C 1
ATOM 1566 O O . LEU A 1 200 ? 18.128 -12.250 -62.743 1.00 94.38 200 LEU A O 1
ATOM 1570 N N . TRP A 1 201 ? 18.759 -10.406 -61.631 1.00 95.12 201 TRP A N 1
ATOM 1571 C CA . TRP A 1 201 ? 19.206 -9.666 -62.805 1.00 95.12 201 TRP A CA 1
ATOM 1572 C C . TRP A 1 201 ? 20.395 -10.344 -63.495 1.00 95.12 201 TRP A C 1
ATOM 1574 O O . TRP A 1 201 ? 20.365 -10.541 -64.709 1.00 95.12 201 TRP A O 1
ATOM 1584 N N . ALA A 1 202 ? 21.409 -10.766 -62.733 1.00 93.50 202 ALA A N 1
ATOM 1585 C CA . ALA A 1 202 ? 22.565 -11.485 -63.266 1.00 93.50 202 ALA A CA 1
ATOM 1586 C C . ALA A 1 202 ? 22.167 -12.829 -63.896 1.00 93.50 202 ALA A C 1
ATOM 1588 O O . ALA A 1 202 ? 22.655 -13.174 -64.972 1.00 93.50 202 ALA A O 1
ATOM 1589 N N . PHE A 1 203 ? 21.243 -13.561 -63.268 1.00 93.81 203 PHE A N 1
ATOM 1590 C CA . PHE A 1 203 ? 20.710 -14.812 -63.797 1.00 93.81 203 PHE A CA 1
ATOM 1591 C C . PHE A 1 203 ? 19.977 -14.593 -65.124 1.00 93.81 203 PHE A C 1
ATOM 1593 O O . PHE A 1 203 ? 20.286 -15.256 -66.112 1.00 93.81 203 PHE A O 1
ATOM 1600 N N . VAL A 1 204 ? 19.071 -13.612 -65.188 1.00 92.94 204 VAL A N 1
ATOM 1601 C CA . VAL A 1 204 ? 18.364 -13.254 -66.430 1.00 92.94 204 VAL A CA 1
ATOM 1602 C C . VAL A 1 204 ? 19.348 -12.820 -67.515 1.00 92.94 204 VAL A C 1
ATOM 1604 O O . VAL A 1 204 ? 19.221 -13.247 -68.663 1.00 92.94 204 VAL A O 1
ATOM 1607 N N . HIS A 1 205 ? 20.352 -12.013 -67.167 1.00 92.56 205 HIS A N 1
ATOM 1608 C CA . HIS A 1 205 ? 21.380 -11.585 -68.110 1.00 92.56 205 HIS A CA 1
ATOM 1609 C C . HIS A 1 205 ? 22.189 -12.770 -68.652 1.00 92.56 205 HIS A C 1
ATOM 1611 O O . HIS A 1 205 ? 22.416 -12.845 -69.858 1.00 92.56 205 HIS A O 1
ATOM 1617 N N . MET A 1 206 ? 22.574 -13.723 -67.797 1.00 90.38 206 MET A N 1
ATOM 1618 C CA . MET A 1 206 ? 23.311 -14.920 -68.207 1.00 90.38 206 MET A CA 1
ATOM 1619 C C . MET A 1 206 ? 22.464 -15.842 -69.093 1.00 90.38 206 MET A C 1
ATOM 1621 O O . MET A 1 206 ? 22.959 -16.318 -70.114 1.00 90.38 206 MET A O 1
ATOM 1625 N N . VAL A 1 207 ? 21.193 -16.068 -68.746 1.00 91.25 207 VAL A N 1
ATOM 1626 C CA . VAL A 1 207 ? 20.268 -16.888 -69.548 1.00 91.25 207 VAL A CA 1
ATOM 1627 C C . VAL A 1 207 ? 20.054 -16.268 -70.927 1.00 91.25 207 VAL A C 1
ATOM 1629 O O . VAL A 1 207 ? 20.153 -16.962 -71.934 1.00 91.25 207 VAL A O 1
ATOM 1632 N N . ARG A 1 208 ? 19.862 -14.947 -70.990 1.00 89.44 208 ARG A N 1
ATOM 1633 C CA . ARG A 1 208 ? 19.675 -14.216 -72.249 1.00 89.44 208 ARG A CA 1
ATOM 1634 C C . ARG A 1 208 ? 20.935 -14.156 -73.118 1.00 89.44 208 ARG A C 1
ATOM 1636 O O . ARG A 1 208 ? 20.829 -13.870 -74.299 1.00 89.44 208 ARG A O 1
ATOM 1643 N N . ARG A 1 209 ? 22.119 -14.397 -72.544 1.00 82.88 209 ARG A N 1
ATOM 1644 C CA . ARG A 1 209 ? 23.391 -14.492 -73.281 1.00 82.88 2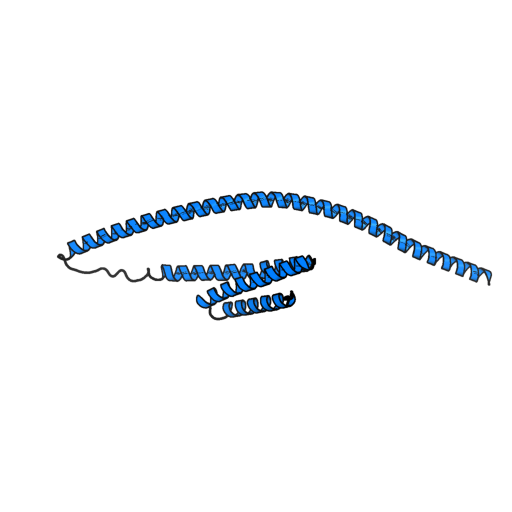09 ARG A CA 1
ATOM 1645 C C . ARG A 1 209 ? 23.688 -15.902 -73.800 1.00 82.88 209 ARG A C 1
ATOM 1647 O O . ARG A 1 209 ? 24.628 -16.059 -74.571 1.00 82.88 209 ARG A O 1
ATOM 1654 N N . ARG A 1 210 ? 22.969 -16.918 -73.307 1.00 71.94 210 ARG A N 1
ATOM 1655 C CA . ARG A 1 210 ? 23.138 -18.333 -73.682 1.00 71.94 210 ARG A CA 1
ATOM 1656 C C . ARG A 1 210 ? 22.139 -18.817 -74.738 1.00 71.94 210 ARG A C 1
ATOM 1658 O O . ARG A 1 210 ? 22.395 -19.866 -75.320 1.00 71.94 210 ARG A O 1
ATOM 1665 N N . GLN A 1 211 ? 21.028 -18.106 -74.933 1.00 52.50 211 GLN A N 1
ATOM 1666 C CA . GLN A 1 211 ? 20.116 -18.277 -76.071 1.00 52.50 211 GLN A CA 1
ATOM 1667 C C . GLN A 1 211 ? 20.532 -17.358 -77.215 1.00 52.50 211 GLN A C 1
ATOM 1669 O O . GLN A 1 211 ? 20.371 -17.789 -78.374 1.00 52.50 211 GLN A O 1
#